Protein AF-A0A7V2JNV5-F1 (afdb_monomer_lite)

Radius of gyration: 22.28 Å; chains: 1; bounding box: 60×34×64 Å

Structure (mmCIF, N/CA/C/O bac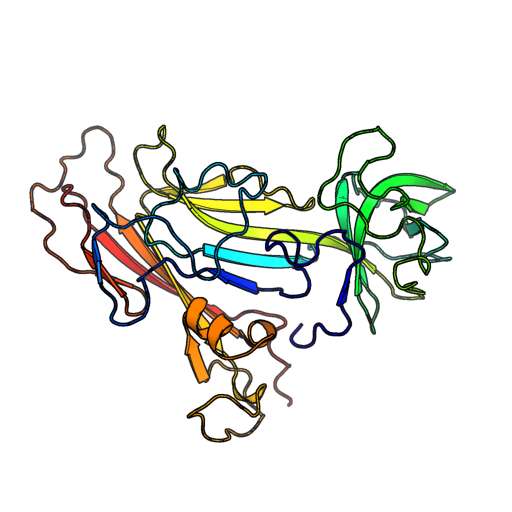kbone):
data_AF-A0A7V2JNV5-F1
#
_entry.id   AF-A0A7V2JNV5-F1
#
loop_
_atom_site.group_PDB
_atom_site.id
_atom_site.type_symbol
_atom_site.label_atom_id
_atom_site.label_alt_id
_atom_site.label_comp_id
_atom_site.label_asym_id
_atom_site.label_entity_id
_atom_site.label_seq_id
_atom_site.pdbx_PDB_ins_code
_atom_site.Cartn_x
_atom_site.Cartn_y
_atom_site.Cartn_z
_atom_site.occupancy
_atom_site.B_iso_or_equiv
_atom_site.auth_seq_id
_atom_site.auth_comp_id
_atom_site.auth_asym_id
_atom_site.auth_atom_id
_atom_site.pdbx_PDB_model_num
ATOM 1 N N . MET A 1 1 ? 13.069 -5.881 1.303 1.00 55.41 1 MET A N 1
ATOM 2 C CA . MET A 1 1 ? 14.427 -5.330 1.101 1.00 55.41 1 MET A CA 1
ATOM 3 C C . MET A 1 1 ? 14.686 -4.185 2.068 1.00 55.41 1 MET A C 1
ATOM 5 O O . MET A 1 1 ? 14.037 -3.154 1.927 1.00 55.41 1 MET A O 1
ATOM 9 N N . ARG A 1 2 ? 15.568 -4.371 3.066 1.00 62.28 2 ARG A N 1
ATOM 10 C CA . ARG A 1 2 ? 15.924 -3.330 4.059 1.00 62.28 2 ARG A CA 1
ATOM 11 C C . ARG A 1 2 ? 16.624 -2.118 3.432 1.00 62.28 2 ARG A C 1
ATOM 13 O O . ARG A 1 2 ? 16.346 -1.002 3.840 1.00 62.28 2 ARG A O 1
ATOM 20 N N . ASN A 1 3 ? 17.458 -2.324 2.411 1.00 69.25 3 ASN A N 1
ATOM 21 C CA . ASN A 1 3 ? 18.003 -1.224 1.622 1.00 69.25 3 ASN A CA 1
ATOM 22 C C . ASN A 1 3 ? 17.087 -0.931 0.425 1.00 69.25 3 ASN A C 1
ATOM 24 O O . ASN A 1 3 ? 16.833 -1.817 -0.390 1.00 69.25 3 ASN A O 1
ATOM 28 N N . THR A 1 4 ? 16.585 0.298 0.337 1.00 74.25 4 THR A N 1
ATOM 29 C CA . THR A 1 4 ? 15.725 0.772 -0.755 1.00 74.25 4 THR A CA 1
ATOM 30 C C . THR A 1 4 ? 16.373 1.893 -1.568 1.00 74.25 4 THR A C 1
ATOM 32 O O . THR A 1 4 ? 15.738 2.420 -2.475 1.00 74.25 4 THR A O 1
ATOM 35 N N . SER A 1 5 ? 17.651 2.217 -1.315 1.00 77.19 5 SER A N 1
ATOM 36 C CA . SER A 1 5 ? 18.387 3.283 -2.014 1.00 77.19 5 SER A CA 1
ATOM 37 C C . SER A 1 5 ? 18.578 3.017 -3.508 1.00 77.19 5 SER A C 1
ATOM 39 O O . SER A 1 5 ? 18.814 3.947 -4.270 1.00 77.19 5 SER A O 1
ATOM 41 N N . ALA A 1 6 ? 18.500 1.750 -3.916 1.00 84.19 6 ALA A N 1
ATOM 42 C CA . ALA A 1 6 ? 18.616 1.320 -5.304 1.00 84.19 6 ALA A CA 1
ATOM 43 C C . ALA A 1 6 ? 17.259 1.205 -6.024 1.00 84.19 6 ALA A C 1
ATOM 45 O O . ALA A 1 6 ? 17.216 0.820 -7.191 1.00 84.19 6 ALA A O 1
ATOM 46 N N . ILE A 1 7 ? 16.150 1.517 -5.338 1.00 89.12 7 ILE A N 1
ATOM 47 C CA . ILE A 1 7 ? 14.829 1.601 -5.963 1.00 89.12 7 ILE A CA 1
ATOM 48 C C . ILE A 1 7 ? 14.659 3.012 -6.514 1.00 89.12 7 ILE A C 1
ATOM 50 O O . ILE A 1 7 ? 14.538 3.985 -5.770 1.00 89.12 7 ILE A O 1
ATOM 54 N N . GLN A 1 8 ? 14.613 3.107 -7.831 1.00 91.50 8 GLN A N 1
ATOM 55 C CA . GLN A 1 8 ? 14.297 4.312 -8.572 1.00 91.50 8 GLN A CA 1
ATOM 56 C C . GLN A 1 8 ? 12.834 4.273 -9.012 1.00 91.50 8 GLN A C 1
ATOM 58 O O . GLN A 1 8 ? 12.234 3.213 -9.195 1.00 91.50 8 GLN A O 1
ATOM 63 N N . SER A 1 9 ? 12.236 5.445 -9.180 1.00 91.81 9 SER A N 1
ATOM 64 C CA . SER A 1 9 ? 10.873 5.566 -9.679 1.00 91.81 9 SER A CA 1
ATOM 65 C C . SER A 1 9 ? 10.798 6.715 -10.658 1.00 91.81 9 SER A C 1
ATOM 67 O O . SER A 1 9 ? 11.281 7.810 -10.377 1.00 91.81 9 SER A O 1
ATOM 69 N N . THR A 1 10 ? 10.173 6.456 -11.797 1.00 93.31 10 THR A N 1
ATOM 70 C CA . THR A 1 10 ? 9.883 7.461 -12.814 1.00 93.31 10 THR A CA 1
ATOM 71 C C . THR A 1 10 ? 8.437 7.910 -12.743 1.00 93.31 10 THR A C 1
ATOM 73 O O . THR A 1 10 ? 7.928 8.429 -13.723 1.00 93.31 10 THR A O 1
ATOM 76 N N . LEU A 1 11 ? 7.737 7.687 -11.627 1.00 92.88 11 LEU A N 1
ATOM 77 C CA . LEU A 1 11 ? 6.361 8.144 -11.444 1.00 92.88 11 LEU A CA 1
ATOM 78 C C . LEU A 1 11 ? 6.323 9.647 -11.103 1.00 92.88 11 LEU A C 1
ATOM 80 O O . LEU A 1 11 ? 7.151 10.110 -10.323 1.00 92.88 11 LEU A O 1
ATOM 84 N N . ASN A 1 12 ? 5.341 10.409 -11.608 1.00 89.06 12 ASN A N 1
ATOM 85 C CA . ASN A 1 12 ? 5.236 11.863 -11.336 1.00 89.06 12 ASN A CA 1
ATOM 86 C C . ASN A 1 12 ? 5.128 12.206 -9.844 1.00 89.06 12 ASN A C 1
ATOM 88 O O . ASN A 1 12 ? 5.593 13.254 -9.403 1.00 89.06 12 ASN A O 1
ATOM 92 N N . THR A 1 13 ? 4.492 11.335 -9.062 1.00 78.31 13 THR A N 1
ATOM 93 C CA . THR A 1 13 ? 4.365 11.482 -7.611 1.00 78.31 13 THR A CA 1
ATOM 94 C C . THR A 1 13 ? 4.713 10.157 -6.947 1.00 78.31 13 THR A C 1
ATOM 96 O O . THR A 1 13 ? 3.967 9.177 -7.048 1.00 78.31 13 THR A O 1
ATOM 99 N N . THR A 1 14 ? 5.854 10.133 -6.264 1.00 64.81 14 THR A N 1
ATOM 100 C CA . THR A 1 14 ? 6.424 8.933 -5.630 1.00 64.81 14 THR A CA 1
ATOM 101 C C . THR A 1 14 ? 6.145 8.854 -4.131 1.00 64.81 14 THR A C 1
ATOM 103 O O . THR A 1 14 ? 6.363 7.816 -3.519 1.00 64.81 14 THR A O 1
ATOM 106 N N . THR A 1 15 ? 5.655 9.936 -3.529 1.00 68.62 15 THR A N 1
ATOM 107 C CA . THR A 1 15 ? 5.342 10.031 -2.099 1.00 68.62 15 THR A CA 1
ATOM 108 C C . THR A 1 15 ? 3.905 9.674 -1.701 1.00 68.62 15 THR A C 1
ATOM 110 O O . THR A 1 15 ? 3.731 9.335 -0.525 1.00 68.62 15 THR A O 1
ATOM 113 N N . PRO A 1 16 ? 2.876 9.684 -2.584 1.00 77.19 16 PRO A N 1
ATOM 114 C CA . PRO A 1 16 ? 1.564 9.172 -2.217 1.00 77.19 16 PRO A CA 1
ATOM 115 C C . PRO A 1 16 ? 1.682 7.736 -1.736 1.00 77.19 16 PRO A C 1
ATOM 117 O O . PRO A 1 16 ? 2.412 6.922 -2.309 1.00 77.19 16 PRO A O 1
ATOM 120 N N . PHE A 1 17 ? 0.936 7.391 -0.693 1.00 78.62 17 PHE A N 1
ATOM 121 C CA . PHE A 1 17 ? 1.080 6.062 -0.123 1.00 78.62 17 PHE A CA 1
ATOM 122 C C . PHE A 1 17 ? 0.693 4.969 -1.130 1.00 78.62 17 PHE A C 1
ATOM 124 O O . PHE A 1 17 ? 1.203 3.866 -1.024 1.00 78.62 17 PHE A O 1
ATOM 131 N N . ALA A 1 18 ? -0.160 5.206 -2.124 1.00 82.94 18 ALA A N 1
ATOM 132 C CA . ALA A 1 18 ? -0.480 4.151 -3.086 1.00 82.94 18 ALA A CA 1
ATOM 133 C C . ALA A 1 18 ? 0.725 3.762 -3.971 1.00 82.94 18 ALA A C 1
ATOM 135 O O . ALA A 1 18 ? 0.786 2.633 -4.452 1.00 82.94 18 ALA A O 1
ATOM 136 N N . THR A 1 19 ? 1.699 4.663 -4.153 1.00 88.25 19 THR A N 1
ATOM 137 C CA . THR A 1 19 ? 2.783 4.525 -5.144 1.00 88.25 19 THR A CA 1
ATOM 138 C C . THR A 1 19 ? 4.192 4.724 -4.582 1.00 88.25 19 THR A C 1
ATOM 140 O O . THR A 1 19 ? 5.165 4.724 -5.337 1.00 88.25 19 THR A O 1
ATOM 143 N N . ASN A 1 20 ? 4.337 4.834 -3.259 1.00 88.44 20 ASN A N 1
ATOM 144 C CA . ASN A 1 20 ? 5.639 4.903 -2.594 1.00 88.44 20 ASN A CA 1
ATOM 145 C C . ASN A 1 20 ? 6.306 3.525 -2.455 1.00 88.44 20 ASN A C 1
ATOM 147 O O . ASN A 1 20 ? 6.452 2.981 -1.360 1.00 88.44 20 ASN A O 1
ATOM 151 N N . TYR A 1 21 ? 6.726 2.947 -3.580 1.00 89.81 21 TYR A N 1
ATOM 152 C CA . TYR A 1 21 ? 7.371 1.628 -3.635 1.00 89.81 21 TYR A CA 1
ATOM 153 C C . TYR A 1 21 ? 8.763 1.577 -2.979 1.00 89.81 21 TYR A C 1
ATOM 155 O O . TYR A 1 21 ? 9.276 0.488 -2.725 1.00 89.81 21 TYR A O 1
ATOM 163 N N . GLY A 1 22 ? 9.341 2.730 -2.617 1.00 87.31 22 GLY A N 1
ATOM 164 C CA . GLY A 1 22 ? 10.527 2.809 -1.758 1.00 87.31 22 GLY A CA 1
ATOM 165 C C . GLY A 1 22 ? 10.259 2.380 -0.308 1.00 87.31 22 GLY A C 1
ATOM 166 O O . GLY A 1 22 ? 11.196 2.137 0.450 1.00 87.31 22 GLY A O 1
ATOM 167 N N . VAL A 1 23 ? 8.987 2.242 0.082 1.00 88.19 23 VAL A N 1
ATOM 168 C CA . VAL A 1 23 ? 8.555 1.821 1.417 1.00 88.19 23 VAL A CA 1
ATOM 169 C C . VAL A 1 23 ? 7.643 0.598 1.295 1.00 88.19 23 VAL A C 1
ATOM 171 O O . VAL A 1 23 ? 6.448 0.704 1.043 1.00 88.19 23 VAL A O 1
ATOM 174 N N . GLY A 1 24 ? 8.197 -0.602 1.481 1.00 89.81 24 GLY A N 1
ATOM 175 C CA . GLY A 1 24 ? 7.437 -1.848 1.273 1.00 89.81 24 GLY A CA 1
ATOM 176 C C . GLY A 1 24 ? 6.336 -2.132 2.308 1.00 89.81 24 GLY A C 1
ATOM 177 O O . GLY A 1 24 ? 5.424 -2.899 2.027 1.00 89.81 24 GLY A O 1
ATOM 178 N N . ILE A 1 25 ? 6.405 -1.538 3.499 1.00 92.00 25 ILE A N 1
ATOM 179 C CA . ILE A 1 25 ? 5.318 -1.566 4.486 1.00 92.00 25 ILE A CA 1
ATOM 180 C C . ILE A 1 25 ? 5.218 -0.199 5.147 1.00 92.00 25 ILE A C 1
ATOM 182 O O . ILE A 1 25 ? 6.244 0.400 5.462 1.00 92.00 25 ILE A O 1
ATOM 186 N N . GLN A 1 26 ? 4.000 0.292 5.327 1.00 91.81 26 GLN A N 1
ATOM 187 C CA . GLN A 1 26 ? 3.725 1.561 5.983 1.00 91.81 26 GLN A CA 1
ATOM 188 C C . GLN A 1 26 ? 2.403 1.481 6.738 1.00 91.81 26 GLN A C 1
ATOM 190 O O . GLN A 1 26 ? 1.451 0.877 6.255 1.00 91.81 26 GLN A O 1
ATOM 195 N N . GLY A 1 27 ? 2.347 2.112 7.897 1.00 92.94 27 GLY A N 1
ATOM 196 C CA . GLY A 1 27 ? 1.148 2.261 8.705 1.00 92.94 27 GLY A CA 1
ATOM 197 C C . GLY A 1 27 ? 0.699 3.704 8.782 1.00 92.94 27 GLY A C 1
ATOM 198 O O . GLY A 1 27 ? 1.496 4.620 8.558 1.00 92.94 27 GLY A O 1
ATOM 199 N N . PHE A 1 28 ? -0.567 3.883 9.134 1.00 92.12 28 PHE A N 1
ATOM 200 C CA . PHE A 1 28 ? -1.126 5.172 9.497 1.00 92.12 28 PHE A CA 1
ATOM 201 C C . PHE A 1 28 ? -1.952 4.971 10.761 1.00 92.12 28 PHE A C 1
ATOM 203 O O . PHE A 1 28 ? -2.874 4.154 10.779 1.00 92.12 28 PHE A O 1
ATOM 210 N N . GLU A 1 29 ? -1.547 5.680 11.806 1.00 94.75 29 GLU A N 1
ATOM 211 C CA . GLU A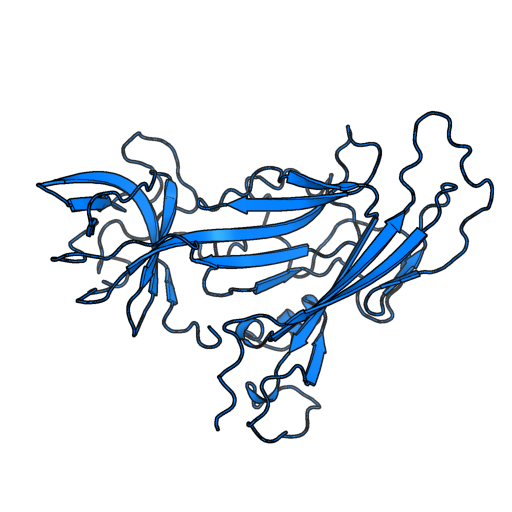 1 29 ? -2.102 5.574 13.152 1.00 94.75 29 GLU A CA 1
ATOM 212 C C . GLU A 1 29 ? -3.364 6.419 13.229 1.00 94.75 29 GLU A C 1
ATOM 214 O O . GLU A 1 29 ? -3.334 7.568 12.780 1.00 94.75 29 GLU A O 1
ATOM 219 N N . ALA A 1 30 ? -4.461 5.901 13.770 1.00 93.94 30 ALA A N 1
ATOM 220 C CA . ALA A 1 30 ? -5.628 6.733 14.005 1.00 93.94 30 ALA A CA 1
ATOM 221 C C . ALA A 1 30 ? -5.319 7.844 15.025 1.00 93.94 30 ALA A C 1
ATOM 223 O O . ALA A 1 30 ? -4.475 7.743 15.913 1.00 93.94 30 ALA A O 1
ATOM 224 N N . THR A 1 31 ? -5.963 8.997 14.870 1.00 91.19 31 THR A N 1
ATOM 225 C CA . THR A 1 31 ? -5.702 10.119 15.778 1.00 91.19 31 THR A CA 1
ATOM 226 C C . THR A 1 31 ? -6.142 9.777 17.205 1.00 91.19 31 THR A C 1
ATOM 228 O O . THR A 1 31 ? -7.316 9.496 17.438 1.00 91.19 31 THR A O 1
ATOM 231 N N . GLY A 1 32 ? -5.205 9.856 18.156 1.00 92.88 32 GLY A N 1
ATOM 232 C CA . GLY A 1 32 ? -5.465 9.611 19.578 1.00 92.88 32 GLY A CA 1
ATOM 233 C C . GLY A 1 32 ? -5.591 8.134 19.951 1.00 92.88 32 GLY A C 1
ATOM 234 O O . GLY A 1 32 ? -6.327 7.821 20.884 1.00 92.88 32 GLY A O 1
ATOM 235 N N . THR A 1 33 ? -4.940 7.231 19.209 1.00 94.81 33 THR A N 1
ATOM 236 C CA . THR A 1 33 ? -4.981 5.784 19.469 1.00 94.81 33 THR A CA 1
ATOM 237 C C . THR A 1 33 ? -3.637 5.164 19.849 1.00 94.81 33 THR A C 1
ATOM 239 O O . THR A 1 33 ? -3.458 3.959 19.724 1.00 94.81 33 THR A O 1
ATOM 242 N N . GLY A 1 34 ? -2.701 5.930 20.407 1.00 94.06 34 GLY A N 1
ATOM 243 C CA . GLY A 1 34 ? -1.441 5.392 20.909 1.00 94.06 34 GLY A CA 1
ATOM 244 C C . GLY A 1 34 ? -1.579 4.558 22.197 1.00 94.06 34 GLY A C 1
ATOM 245 O O . GLY A 1 34 ? -2.611 4.575 22.875 1.00 94.06 34 GLY A O 1
ATOM 246 N N . PRO A 1 35 ? -0.520 3.827 22.602 1.00 94.44 35 PRO A N 1
ATOM 247 C CA . PRO A 1 35 ? -0.483 3.161 23.896 1.00 94.44 35 PRO A CA 1
ATOM 248 C C . PRO A 1 35 ? -0.788 4.146 25.026 1.00 94.44 35 PRO A C 1
ATOM 250 O O . PRO A 1 35 ? -0.176 5.208 25.089 1.00 94.44 35 PRO A O 1
ATOM 253 N N . THR A 1 36 ? -1.672 3.752 25.946 1.00 94.31 36 THR A N 1
ATOM 254 C CA . THR A 1 36 ? -2.231 4.560 27.051 1.00 94.31 36 THR A CA 1
ATOM 255 C C . THR A 1 36 ? -3.312 5.573 26.673 1.00 94.31 36 THR A C 1
ATOM 257 O O . THR A 1 36 ? -3.998 6.050 27.579 1.00 94.31 36 THR A O 1
ATOM 260 N N . ASP A 1 37 ? -3.543 5.829 25.383 1.00 96.69 37 ASP A N 1
ATOM 261 C CA . ASP A 1 37 ? -4.676 6.644 24.951 1.00 96.69 37 ASP A CA 1
ATOM 262 C C . ASP A 1 37 ? -6.002 5.909 25.188 1.00 96.69 37 ASP A C 1
ATOM 264 O O . ASP A 1 37 ? -6.056 4.681 25.326 1.00 96.69 37 ASP A O 1
ATOM 268 N N . SER A 1 38 ? -7.091 6.677 25.241 1.00 96.25 38 SER A N 1
ATOM 269 C CA . SER A 1 38 ? -8.441 6.159 25.436 1.00 96.25 38 SER A CA 1
ATOM 270 C C . SER A 1 38 ? -9.410 6.800 24.452 1.00 96.25 38 SER A C 1
ATOM 272 O O . SER A 1 38 ? -9.490 8.026 24.363 1.00 96.25 38 SER A O 1
ATOM 274 N N . ILE A 1 39 ? -10.160 5.968 23.728 1.00 96.00 39 ILE A N 1
ATOM 275 C CA . ILE A 1 39 ? -11.172 6.395 22.760 1.00 96.00 39 ILE A CA 1
ATOM 276 C C . ILE A 1 39 ? -12.529 5.755 23.055 1.00 96.00 39 ILE A C 1
ATOM 278 O O . ILE A 1 39 ? -12.625 4.631 23.552 1.00 96.00 39 ILE A O 1
ATOM 282 N N . ALA A 1 40 ? -13.598 6.462 22.694 1.00 94.75 40 ALA A N 1
ATOM 283 C CA . ALA A 1 40 ? -14.956 5.931 22.673 1.00 94.75 40 ALA A CA 1
ATOM 284 C C . ALA A 1 40 ? -15.444 5.832 21.226 1.00 94.75 40 ALA A C 1
ATOM 286 O O . ALA A 1 40 ? -15.518 6.844 20.528 1.00 94.75 40 ALA A O 1
ATOM 287 N N . LEU A 1 41 ? -15.815 4.627 20.781 1.00 91.25 41 LEU A N 1
ATOM 288 C CA . LEU A 1 41 ? -16.225 4.389 19.389 1.00 91.25 41 LEU A CA 1
ATOM 289 C C . LEU A 1 41 ? -17.463 5.204 18.985 1.00 91.25 41 LEU A C 1
ATOM 291 O O . LEU A 1 41 ? -17.625 5.540 17.818 1.00 91.25 41 LEU A O 1
ATOM 295 N N . ALA A 1 42 ? -18.311 5.572 19.950 1.00 89.31 42 ALA A N 1
ATOM 296 C CA . ALA A 1 42 ? -19.506 6.379 19.712 1.00 89.31 42 ALA A CA 1
ATOM 297 C C . ALA A 1 42 ? -19.216 7.849 19.346 1.00 89.31 42 ALA A C 1
ATOM 299 O O . ALA A 1 42 ? -20.105 8.528 18.837 1.00 89.31 42 ALA A O 1
ATOM 300 N N . SER A 1 43 ? -18.015 8.363 19.636 1.00 90.62 43 SER A N 1
ATOM 301 C CA . SER A 1 43 ? -17.688 9.789 19.471 1.00 90.62 43 SER A CA 1
ATOM 302 C C . SER A 1 43 ? -16.307 10.064 18.873 1.00 90.62 43 SER A C 1
ATOM 304 O O . SER A 1 43 ? -15.935 11.227 18.724 1.00 90.62 43 SER A O 1
ATOM 306 N N . VAL A 1 44 ? -15.523 9.028 18.569 1.00 90.69 44 VAL A N 1
ATOM 307 C CA . VAL A 1 44 ? -14.193 9.183 17.971 1.00 90.69 44 VAL A CA 1
ATOM 308 C C . VAL A 1 44 ? -14.305 9.770 16.563 1.00 90.69 44 VAL A C 1
ATOM 310 O O . VAL A 1 44 ? -15.152 9.379 15.762 1.00 90.69 44 VAL A O 1
ATOM 313 N N . THR A 1 45 ? -13.442 10.734 16.254 1.00 86.12 45 THR A N 1
ATOM 314 C CA . THR A 1 45 ? -13.398 11.392 14.946 1.00 86.12 45 THR A CA 1
ATOM 315 C C . THR A 1 45 ? -12.390 10.715 14.028 1.00 86.12 45 THR A C 1
ATOM 317 O O . THR A 1 45 ? -11.329 10.282 14.473 1.00 86.12 45 THR A O 1
ATOM 320 N N . SER A 1 46 ? -12.691 10.651 12.731 1.00 82.75 46 SER A N 1
ATOM 321 C CA . SER A 1 46 ? -11.755 10.123 11.735 1.00 82.75 46 SER A CA 1
ATOM 322 C C . SER A 1 46 ? -10.513 11.008 11.626 1.00 82.75 46 SER A C 1
ATOM 324 O O . SER A 1 46 ? -10.630 12.231 11.544 1.00 82.75 46 SER A O 1
ATOM 326 N N . GLY A 1 47 ? -9.342 10.394 11.529 1.00 85.69 47 GLY A N 1
ATOM 327 C CA . GLY A 1 47 ? -8.078 11.084 11.316 1.00 85.69 47 GLY A CA 1
ATOM 328 C C . GLY A 1 47 ? -6.931 10.093 11.396 1.00 85.69 47 GLY A C 1
ATOM 329 O O . GLY A 1 47 ? -7.035 9.105 12.121 1.00 85.69 47 GLY A O 1
ATOM 330 N N . TRP A 1 48 ? -5.859 10.360 10.653 1.00 88.56 48 TRP A N 1
ATOM 331 C CA . TRP A 1 48 ? -4.648 9.549 10.695 1.00 88.56 48 TRP A CA 1
ATOM 332 C C . TRP A 1 48 ? -3.404 10.405 10.836 1.00 88.56 48 TRP A C 1
ATOM 334 O O . TRP A 1 48 ? -3.354 11.526 10.327 1.00 88.56 48 TRP A O 1
ATOM 344 N N . ASN A 1 49 ? -2.395 9.836 11.483 1.00 86.56 49 ASN A N 1
ATOM 345 C CA . ASN A 1 49 ? -1.042 10.346 11.518 1.00 86.56 49 ASN A CA 1
ATOM 346 C C . ASN A 1 49 ? -0.079 9.305 10.898 1.00 86.56 49 ASN A C 1
ATOM 348 O O . ASN A 1 49 ? 0.038 8.185 11.412 1.00 86.56 49 ASN A O 1
ATOM 352 N N . PRO A 1 50 ? 0.599 9.632 9.780 1.00 81.31 50 PRO A N 1
ATOM 353 C CA . PRO A 1 50 ? 0.532 10.892 9.037 1.00 81.31 50 PRO A CA 1
ATOM 354 C C . PRO A 1 50 ? -0.831 11.071 8.361 1.00 81.31 50 PRO A C 1
ATOM 356 O O . PRO A 1 50 ? -1.555 10.105 8.136 1.00 81.31 50 PRO A O 1
ATOM 359 N N . THR A 1 51 ? -1.193 12.305 8.011 1.00 80.56 51 THR A N 1
ATOM 360 C CA . THR A 1 51 ? -2.444 12.554 7.286 1.00 80.56 51 THR A CA 1
ATOM 361 C C . THR A 1 51 ? -2.415 11.829 5.944 1.00 80.56 51 THR A C 1
ATOM 363 O O . THR A 1 51 ? -1.467 11.978 5.169 1.00 80.56 51 THR A O 1
ATOM 366 N N . LEU A 1 52 ? -3.469 11.075 5.626 1.00 73.50 52 LEU A N 1
ATOM 367 C CA . LEU A 1 52 ? -3.661 10.571 4.268 1.00 73.50 52 LEU A CA 1
ATOM 368 C C . LEU A 1 52 ? -3.834 11.775 3.336 1.00 73.50 52 LEU A C 1
ATOM 370 O O . LEU A 1 52 ? -4.810 12.515 3.452 1.00 73.50 52 LEU A O 1
ATOM 374 N N . SER A 1 53 ? -2.886 11.999 2.424 1.00 57.31 53 SER A N 1
ATOM 375 C CA . SER A 1 53 ? -3.008 13.051 1.414 1.00 57.31 53 SER A CA 1
ATOM 376 C C . SER A 1 53 ? -4.288 12.816 0.603 1.00 57.31 53 SER A C 1
ATOM 378 O O . SER A 1 53 ? -4.395 11.787 -0.058 1.00 57.31 53 SER A O 1
ATOM 380 N N . THR A 1 54 ? -5.249 13.737 0.741 1.00 50.94 54 THR A N 1
ATOM 381 C CA . THR A 1 54 ? -6.526 13.904 0.015 1.00 50.94 54 THR A CA 1
ATOM 382 C C . THR A 1 54 ? -6.942 12.779 -0.940 1.00 50.94 54 THR A C 1
ATOM 384 O O . THR A 1 54 ? -6.293 12.581 -1.961 1.00 50.94 54 THR A O 1
ATOM 387 N N . ALA A 1 55 ? -8.085 12.144 -0.642 1.00 42.97 55 ALA A N 1
ATOM 388 C CA . ALA A 1 55 ? -8.873 11.279 -1.529 1.00 42.97 55 ALA A CA 1
ATOM 389 C C . ALA A 1 55 ? -8.024 10.409 -2.462 1.00 42.97 55 ALA A C 1
ATOM 391 O O . ALA A 1 55 ? -7.851 10.678 -3.648 1.00 42.97 55 ALA A O 1
ATOM 392 N N . VAL A 1 56 ? -7.508 9.332 -1.898 1.00 48.56 56 VAL A N 1
ATOM 393 C CA . VAL A 1 56 ? -6.931 8.235 -2.664 1.00 48.56 56 VAL A CA 1
ATOM 394 C C . VAL A 1 56 ? -7.986 7.794 -3.669 1.00 48.56 56 VAL A C 1
ATOM 396 O O . VAL A 1 56 ? -9.101 7.476 -3.236 1.00 48.56 56 VAL A O 1
ATOM 399 N N . PRO A 1 57 ? -7.684 7.766 -4.976 1.00 43.88 57 PRO A N 1
ATOM 400 C CA . PRO A 1 57 ? -8.559 7.122 -5.939 1.00 43.88 57 PRO A CA 1
ATOM 401 C C . PRO A 1 57 ? -8.869 5.715 -5.422 1.00 43.88 57 PRO A C 1
ATOM 403 O O . PRO A 1 57 ? -7.963 4.927 -5.133 1.00 43.88 57 PRO A O 1
ATOM 406 N N . GLY A 1 58 ? -10.148 5.473 -5.139 1.00 50.53 58 GLY A N 1
ATOM 407 C CA . GLY A 1 58 ? -10.611 4.193 -4.630 1.00 50.53 58 GLY A CA 1
ATOM 408 C C . GLY A 1 58 ? -10.727 4.027 -3.115 1.00 50.53 58 GLY A C 1
ATOM 409 O O . GLY A 1 58 ? -11.400 3.095 -2.707 1.00 50.53 58 GLY A O 1
ATOM 410 N N . ILE A 1 59 ? -10.233 4.932 -2.265 1.00 55.34 59 ILE A N 1
ATOM 411 C CA . ILE A 1 59 ? -10.726 5.014 -0.872 1.00 55.34 59 ILE A CA 1
ATOM 412 C C . ILE A 1 59 ? -11.720 6.180 -0.819 1.00 55.34 59 ILE A C 1
ATOM 414 O O . ILE A 1 59 ? -11.362 7.270 -0.364 1.00 55.34 59 ILE A O 1
ATOM 418 N N . PRO A 1 60 ? -12.940 6.030 -1.382 1.00 37.97 60 PRO A N 1
ATOM 419 C CA . PRO A 1 60 ? -13.927 7.094 -1.359 1.00 37.97 60 PRO A CA 1
ATOM 420 C C . PRO A 1 60 ? -14.245 7.446 0.089 1.00 37.97 60 PRO A C 1
ATOM 422 O O . PRO A 1 60 ? -14.631 6.575 0.857 1.00 37.97 60 PRO A O 1
ATOM 425 N N . GLY A 1 61 ? -14.088 8.726 0.430 1.00 49.72 61 GLY A N 1
ATOM 426 C CA . GLY A 1 61 ? -14.533 9.301 1.692 1.00 49.72 61 GLY A CA 1
ATOM 427 C C . GLY A 1 61 ? -13.941 8.627 2.931 1.00 49.72 61 GLY A C 1
ATOM 428 O O . GLY A 1 61 ? -14.421 7.599 3.400 1.00 49.72 61 GLY A O 1
ATOM 429 N N . SER A 1 62 ? -13.066 9.346 3.626 1.00 54.41 62 SER A N 1
ATOM 430 C CA . SER A 1 62 ? -12.881 9.203 5.080 1.00 54.41 62 SER A CA 1
ATOM 431 C C . SER A 1 62 ? -14.196 9.142 5.895 1.00 54.41 62 SER A C 1
ATOM 433 O O . SER A 1 62 ? -14.146 8.908 7.092 1.00 54.41 62 SER A O 1
ATOM 435 N N . ALA A 1 63 ? -15.359 9.347 5.265 1.00 56.09 63 ALA A N 1
ATOM 436 C CA . ALA A 1 63 ? -16.700 9.190 5.807 1.00 56.09 63 ALA A CA 1
ATOM 437 C C . ALA A 1 63 ? -17.143 7.735 6.075 1.00 56.09 63 ALA A C 1
ATOM 439 O O . ALA A 1 63 ? -18.016 7.550 6.915 1.00 56.09 63 ALA A O 1
ATOM 440 N N . SER A 1 64 ? -16.589 6.718 5.397 1.00 72.62 64 SER A N 1
ATOM 441 C CA . SER A 1 64 ? -16.994 5.308 5.612 1.00 72.62 64 SER A CA 1
ATOM 442 C C . SER A 1 64 ? -15.930 4.456 6.298 1.00 72.62 64 SER A C 1
ATOM 444 O O . SER A 1 64 ? -16.185 3.302 6.636 1.00 72.62 64 SER A O 1
ATOM 446 N N . VAL A 1 65 ? -14.722 4.985 6.485 1.00 83.12 65 VAL A N 1
ATOM 447 C CA . VAL A 1 65 ? -13.708 4.309 7.297 1.00 83.12 65 VAL A CA 1
ATOM 448 C C . VAL A 1 65 ? -14.096 4.475 8.761 1.00 83.12 65 VAL A C 1
ATOM 450 O O . VAL A 1 65 ? -14.491 5.561 9.182 1.00 83.12 65 VAL A O 1
ATOM 453 N N . VAL A 1 66 ? -14.000 3.401 9.537 1.00 88.88 66 VAL A N 1
ATOM 454 C CA . VAL A 1 66 ? -14.362 3.450 10.953 1.00 88.88 66 VAL A CA 1
ATOM 455 C C . VAL A 1 66 ? -13.307 4.255 11.705 1.00 88.88 66 VAL A C 1
ATOM 457 O O . VAL A 1 66 ? -12.129 3.893 11.735 1.00 88.88 66 VAL A O 1
ATOM 460 N N . ALA A 1 67 ? -13.735 5.375 12.285 1.00 90.50 67 ALA A N 1
ATOM 461 C CA . ALA A 1 67 ? -12.877 6.264 13.053 1.00 90.50 67 ALA A CA 1
ATOM 462 C C . ALA A 1 67 ? -12.234 5.541 14.250 1.00 90.50 67 ALA A C 1
ATOM 464 O O . ALA A 1 67 ? -12.795 4.596 14.803 1.00 90.50 67 ALA A O 1
ATOM 465 N N . GLY A 1 68 ? -11.032 5.975 14.638 1.00 92.50 68 GLY A N 1
ATOM 466 C CA . GLY A 1 68 ? -10.259 5.300 15.683 1.00 92.50 68 GLY A CA 1
ATOM 467 C C . GLY A 1 68 ? -9.673 3.948 15.260 1.00 92.50 68 GLY A C 1
ATOM 468 O O . GLY A 1 68 ? -9.313 3.167 16.132 1.00 92.50 68 GLY A O 1
ATOM 469 N N . SER A 1 69 ? -9.609 3.641 13.958 1.00 94.81 69 SER A N 1
ATOM 470 C CA . SER A 1 69 ? -8.927 2.450 13.432 1.00 94.81 69 SER A CA 1
ATOM 471 C C . SER A 1 69 ? -7.712 2.816 12.591 1.00 94.81 69 SER A C 1
ATOM 473 O O . SER A 1 69 ? -7.790 3.657 11.688 1.00 94.81 69 SER A O 1
ATOM 475 N N . ASP A 1 70 ? -6.617 2.114 12.842 1.00 95.44 70 ASP A N 1
ATOM 476 C CA . ASP A 1 70 ? -5.412 2.172 12.031 1.00 95.44 70 ASP A CA 1
ATOM 477 C C . ASP A 1 70 ? -5.645 1.589 10.641 1.00 95.44 70 ASP A C 1
ATOM 479 O O . ASP A 1 70 ? -6.604 0.855 10.377 1.00 95.44 70 ASP A O 1
ATOM 483 N N . LEU A 1 71 ? -4.700 1.861 9.749 1.00 91.88 71 LEU A N 1
ATOM 484 C CA . LEU A 1 71 ? -4.590 1.183 8.465 1.00 91.88 71 LEU A CA 1
ATOM 485 C C . LEU A 1 71 ? -3.139 0.807 8.173 1.00 91.88 71 LEU A C 1
ATOM 487 O O . LEU A 1 71 ? -2.186 1.452 8.622 1.00 91.88 71 LEU A O 1
ATOM 491 N N . MET A 1 72 ? -2.979 -0.241 7.373 1.00 93.31 72 MET A N 1
ATOM 492 C CA . MET A 1 72 ? -1.679 -0.749 6.952 1.00 93.31 72 MET A CA 1
ATOM 493 C C . MET A 1 72 ? -1.632 -0.889 5.439 1.00 93.31 72 MET A C 1
ATOM 495 O O . MET A 1 72 ? -2.558 -1.408 4.819 1.00 93.31 72 MET A O 1
ATOM 499 N N . VAL A 1 73 ? -0.510 -0.480 4.861 1.00 92.50 73 VAL A N 1
ATOM 500 C CA . VAL A 1 73 ? -0.200 -0.562 3.439 1.00 92.50 73 VAL A CA 1
ATOM 501 C C . VAL A 1 73 ? 1.011 -1.463 3.243 1.00 92.50 73 VAL A C 1
ATOM 503 O O . VAL A 1 73 ? 2.047 -1.285 3.884 1.00 92.50 73 VAL A O 1
ATOM 506 N N . ILE A 1 74 ? 0.896 -2.408 2.320 1.00 93.44 74 ILE A N 1
ATOM 507 C CA . ILE A 1 74 ? 1.966 -3.301 1.885 1.00 93.44 74 ILE A CA 1
ATOM 508 C C . ILE A 1 74 ? 2.202 -3.059 0.400 1.00 93.44 74 ILE A C 1
ATOM 510 O O . ILE A 1 74 ? 1.264 -3.052 -0.391 1.00 93.44 74 ILE A O 1
ATOM 514 N N . ARG A 1 75 ? 3.464 -2.886 0.017 1.00 92.56 75 ARG A N 1
ATOM 515 C CA . ARG A 1 75 ? 3.890 -2.683 -1.367 1.00 92.56 75 ARG A CA 1
ATOM 516 C C . ARG A 1 75 ? 4.912 -3.740 -1.721 1.00 92.56 75 ARG A C 1
ATOM 518 O O . ARG A 1 75 ? 5.923 -3.895 -1.031 1.00 92.56 75 ARG A O 1
ATOM 525 N N . ARG A 1 76 ? 4.627 -4.501 -2.769 1.00 92.00 76 ARG A N 1
ATOM 526 C CA . ARG A 1 76 ? 5.406 -5.677 -3.152 1.00 92.00 76 ARG A CA 1
ATOM 527 C C . ARG A 1 76 ? 5.450 -5.847 -4.660 1.00 92.00 76 ARG A C 1
ATOM 529 O O . ARG A 1 76 ? 4.649 -5.275 -5.388 1.00 92.00 76 ARG A O 1
ATOM 536 N N . VAL A 1 77 ? 6.363 -6.693 -5.105 1.00 92.94 77 VAL A N 1
ATOM 537 C CA . VAL A 1 77 ? 6.372 -7.215 -6.470 1.00 92.94 77 VAL A CA 1
ATOM 538 C C . VAL A 1 77 ? 5.332 -8.338 -6.576 1.00 92.94 77 VAL A C 1
ATOM 540 O O . VAL A 1 77 ? 5.098 -9.055 -5.594 1.00 92.94 77 VAL A O 1
ATOM 543 N N . SER A 1 78 ? 4.668 -8.469 -7.725 1.00 94.88 78 SER A N 1
ATOM 544 C CA . SER A 1 78 ? 3.764 -9.590 -7.998 1.00 94.88 78 SER A CA 1
ATOM 545 C C . SER A 1 78 ? 4.497 -10.927 -8.040 1.00 94.88 78 SER A C 1
ATOM 547 O O . SER A 1 78 ? 5.686 -10.990 -8.328 1.00 94.88 78 SER A O 1
ATOM 549 N N . ASP A 1 79 ? 3.754 -12.009 -7.810 1.00 91.62 79 ASP A N 1
ATOM 550 C CA . ASP A 1 79 ? 4.306 -13.373 -7.795 1.00 91.62 79 ASP A CA 1
ATOM 551 C C . ASP A 1 79 ? 4.608 -13.902 -9.210 1.00 91.62 79 ASP A C 1
ATOM 553 O O . ASP A 1 79 ? 5.313 -14.893 -9.379 1.00 91.62 79 ASP A O 1
ATOM 557 N N . THR A 1 80 ? 4.084 -13.228 -10.236 1.00 94.25 80 THR A N 1
ATOM 558 C CA . THR A 1 80 ? 4.396 -13.472 -11.646 1.00 94.25 80 THR A CA 1
ATOM 559 C C . THR A 1 80 ? 5.323 -12.380 -12.160 1.00 94.25 80 THR A C 1
ATOM 561 O O . THR A 1 80 ? 5.001 -11.192 -12.044 1.00 94.25 80 THR A O 1
ATOM 564 N N . GLY A 1 81 ? 6.436 -12.796 -12.756 1.00 95.31 81 GLY A N 1
ATOM 565 C CA . GLY A 1 81 ? 7.390 -11.942 -13.449 1.00 95.31 81 GLY A CA 1
ATOM 566 C C . GLY A 1 81 ? 7.843 -12.583 -14.755 1.00 95.31 81 GLY A C 1
ATOM 567 O O . GLY A 1 81 ? 7.557 -13.752 -15.014 1.00 95.31 81 GLY A O 1
ATOM 568 N N . TYR A 1 82 ? 8.522 -11.791 -15.572 1.00 97.06 82 TYR A N 1
ATOM 569 C CA . TYR A 1 82 ? 9.015 -12.173 -16.889 1.00 97.06 82 TYR A CA 1
ATOM 570 C C . TYR A 1 82 ? 10.446 -11.681 -17.065 1.00 97.06 82 TYR A C 1
ATOM 572 O O . TYR A 1 82 ? 10.835 -10.658 -16.495 1.00 97.06 82 TYR A O 1
ATOM 580 N N . ARG A 1 83 ? 11.225 -12.379 -17.885 1.00 97.06 83 ARG A N 1
ATOM 581 C CA . ARG A 1 83 ? 12.612 -11.995 -18.166 1.00 97.06 83 ARG A CA 1
ATOM 582 C C . ARG A 1 83 ? 12.685 -10.868 -19.181 1.00 97.06 83 ARG A C 1
ATOM 584 O O . ARG A 1 83 ? 11.991 -10.894 -20.202 1.00 97.06 83 ARG A O 1
ATOM 591 N N . LEU A 1 84 ? 13.577 -9.912 -18.932 1.00 97.44 84 LEU A N 1
ATOM 592 C CA . LEU A 1 84 ? 13.967 -8.960 -19.961 1.00 97.44 84 LEU A CA 1
ATOM 593 C C . LEU A 1 84 ? 14.871 -9.644 -20.988 1.00 97.44 84 LEU A C 1
ATOM 595 O O . LEU A 1 84 ? 15.692 -10.501 -20.656 1.00 97.44 84 LEU A O 1
ATOM 599 N N . VAL A 1 85 ? 14.723 -9.247 -22.246 1.00 96.25 85 VAL A N 1
ATOM 600 C CA . VAL A 1 85 ? 15.490 -9.776 -23.381 1.00 96.25 85 VAL A CA 1
ATOM 601 C C . VAL A 1 85 ? 16.190 -8.633 -24.109 1.00 96.25 85 VAL A C 1
ATOM 603 O O . VAL A 1 85 ? 15.664 -7.522 -24.088 1.00 96.25 85 VAL A O 1
ATOM 606 N N . PRO A 1 86 ? 17.345 -8.857 -24.768 1.00 95.00 86 PRO A N 1
ATOM 607 C CA . PRO A 1 86 ? 18.042 -7.806 -25.505 1.00 95.00 86 PRO A CA 1
ATOM 608 C C . PRO A 1 86 ? 17.118 -7.023 -26.462 1.00 95.00 86 PRO A C 1
ATOM 610 O O . PRO A 1 86 ? 16.308 -7.646 -27.153 1.00 95.00 86 PRO A O 1
ATOM 613 N N . PRO A 1 87 ? 17.246 -5.684 -26.539 1.00 94.81 87 PRO A N 1
ATOM 614 C CA . PRO A 1 87 ? 18.265 -4.849 -25.890 1.00 94.81 87 PRO A CA 1
ATOM 615 C C . PRO A 1 87 ? 17.950 -4.458 -24.428 1.00 94.81 87 PRO A C 1
ATOM 617 O O . PRO A 1 87 ? 18.593 -3.565 -23.895 1.00 94.81 87 PRO A O 1
ATOM 620 N N . TYR A 1 88 ? 17.011 -5.143 -23.767 1.00 96.12 88 TYR A N 1
ATOM 621 C CA . TYR A 1 88 ? 16.551 -4.966 -22.378 1.00 96.12 88 TYR A CA 1
ATOM 622 C C . TYR A 1 88 ? 15.744 -3.687 -22.160 1.00 96.12 88 TYR A C 1
ATOM 624 O O . TYR A 1 88 ? 14.558 -3.755 -21.828 1.00 96.12 88 TYR A O 1
ATOM 632 N N . ASN A 1 89 ? 16.339 -2.532 -22.438 1.00 95.44 89 ASN A N 1
ATOM 633 C CA . ASN A 1 89 ? 15.656 -1.251 -22.517 1.00 95.44 89 ASN A CA 1
ATOM 634 C C . ASN A 1 89 ? 16.273 -0.380 -23.615 1.00 95.44 89 ASN A C 1
ATOM 636 O O . ASN A 1 89 ? 17.471 -0.425 -23.862 1.00 95.44 89 ASN A O 1
ATOM 640 N N . ASP A 1 90 ? 15.436 0.412 -24.276 1.00 94.94 90 ASP A N 1
ATOM 641 C CA . ASP A 1 90 ? 15.863 1.411 -25.256 1.00 94.94 90 ASP A CA 1
ATOM 642 C C . ASP A 1 90 ? 14.823 2.526 -25.297 1.00 94.94 90 ASP A C 1
ATOM 644 O O . ASP A 1 90 ? 13.618 2.267 -25.336 1.00 94.94 90 ASP A O 1
ATOM 648 N N . SER A 1 91 ? 15.282 3.772 -25.281 1.00 95.12 91 SER A N 1
ATOM 649 C CA . SER A 1 91 ? 14.436 4.959 -25.320 1.00 95.12 91 SER A CA 1
ATOM 650 C C . SER A 1 91 ? 13.273 4.908 -24.306 1.00 95.12 91 SER A C 1
ATOM 652 O O . SER A 1 91 ? 13.489 5.036 -23.107 1.00 95.12 91 SER A O 1
ATOM 654 N N . ALA A 1 92 ? 12.026 4.763 -24.757 1.00 95.31 92 ALA A N 1
ATOM 655 C CA . ALA A 1 92 ? 10.836 4.693 -23.909 1.00 95.31 92 ALA A CA 1
ATOM 656 C C . ALA A 1 92 ? 10.336 3.258 -23.668 1.00 95.31 92 ALA A C 1
ATOM 658 O O . ALA A 1 92 ? 9.176 3.064 -23.291 1.00 95.31 92 ALA A O 1
ATOM 659 N N . GLN A 1 93 ? 11.155 2.253 -23.981 1.00 95.75 93 GLN A N 1
ATOM 660 C CA . GLN A 1 93 ? 10.744 0.858 -24.084 1.00 95.75 93 GLN A CA 1
ATOM 661 C C . GLN A 1 93 ? 11.548 -0.050 -23.155 1.00 95.75 93 GLN A C 1
ATOM 663 O O . GLN A 1 93 ? 12.726 0.181 -22.879 1.00 95.75 93 GLN A O 1
ATOM 668 N N . ILE A 1 94 ? 10.885 -1.109 -22.704 1.00 97.00 94 ILE A N 1
ATOM 669 C CA . ILE A 1 94 ? 11.474 -2.295 -22.088 1.00 97.00 94 ILE A CA 1
ATOM 670 C C . ILE A 1 94 ? 11.056 -3.510 -22.916 1.00 97.00 94 ILE A C 1
ATOM 672 O O . ILE A 1 94 ? 9.904 -3.608 -23.348 1.00 97.00 94 ILE A O 1
ATOM 676 N N . PHE A 1 95 ? 11.994 -4.426 -23.135 1.00 96.94 95 PHE A N 1
ATOM 677 C CA . PHE A 1 95 ? 11.816 -5.602 -23.982 1.00 96.94 95 PHE A CA 1
ATOM 678 C C . PHE A 1 95 ? 11.729 -6.844 -23.108 1.00 96.94 95 PHE A C 1
ATOM 680 O O . PHE A 1 95 ? 12.653 -7.152 -22.358 1.00 96.94 95 PHE A O 1
ATOM 687 N N . VAL A 1 96 ? 10.608 -7.552 -23.200 1.00 96.94 96 VAL A N 1
ATOM 688 C CA . VAL A 1 96 ? 10.310 -8.722 -22.371 1.00 96.94 96 VAL A CA 1
ATOM 689 C C . VAL A 1 96 ? 10.017 -9.930 -23.254 1.00 96.94 96 VAL A C 1
ATOM 691 O O . VAL A 1 96 ? 9.536 -9.786 -24.383 1.00 96.94 96 VAL A O 1
ATOM 694 N N . GLU A 1 97 ? 10.314 -11.122 -22.746 1.00 94.56 97 GLU A N 1
ATOM 695 C CA . GLU A 1 97 ? 9.963 -12.376 -23.413 1.00 94.56 97 GLU A CA 1
ATOM 696 C C . GLU A 1 97 ? 8.463 -12.457 -23.767 1.00 94.56 97 GLU A C 1
ATOM 698 O O . GLU A 1 97 ? 7.594 -11.855 -23.123 1.00 94.56 97 GLU A O 1
ATOM 703 N N . SER A 1 98 ? 8.136 -13.210 -24.818 1.00 87.62 98 SER A N 1
ATOM 704 C CA . SER A 1 98 ? 6.744 -13.428 -25.215 1.00 87.62 98 SER A CA 1
ATOM 705 C C . SER A 1 98 ? 5.916 -14.097 -24.130 1.00 87.62 98 SER A C 1
ATOM 707 O O . SER A 1 98 ? 6.398 -14.954 -23.397 1.00 87.62 98 SER A O 1
ATOM 709 N N . GLY A 1 99 ? 4.626 -13.766 -24.110 1.00 85.38 99 GLY A N 1
ATOM 710 C CA . GLY A 1 99 ? 3.684 -14.267 -23.112 1.00 85.38 99 GLY A CA 1
ATOM 711 C C . GLY A 1 99 ? 3.458 -13.296 -21.957 1.00 85.38 99 GLY A C 1
ATOM 712 O O . GLY A 1 99 ? 2.539 -13.514 -21.179 1.00 85.38 99 GLY A O 1
ATOM 713 N N . ALA A 1 100 ? 4.213 -12.193 -21.881 1.00 91.00 100 ALA A N 1
ATOM 714 C CA . ALA A 1 100 ? 3.955 -11.123 -20.924 1.00 91.00 100 ALA A CA 1
ATOM 715 C C . ALA A 1 100 ? 2.551 -10.512 -21.094 1.00 91.00 100 ALA A C 1
ATOM 717 O O . ALA A 1 100 ? 2.246 -9.892 -22.114 1.00 91.00 100 ALA A O 1
ATOM 718 N N . THR A 1 101 ? 1.701 -10.653 -20.073 1.00 90.69 101 THR A N 1
ATOM 719 C CA . THR A 1 101 ? 0.299 -10.191 -20.077 1.00 90.69 101 THR A CA 1
ATOM 720 C C . THR A 1 101 ? 0.081 -8.909 -19.260 1.00 90.69 101 THR A C 1
ATOM 722 O O . THR A 1 101 ? -0.769 -8.865 -18.364 1.00 90.69 101 THR A O 1
ATOM 725 N N . PHE A 1 102 ? 0.857 -7.861 -19.538 1.00 95.69 102 PHE A N 1
ATOM 726 C CA . PHE A 1 102 ? 0.687 -6.546 -18.903 1.00 95.69 102 PHE A CA 1
ATOM 727 C C . PHE A 1 102 ? -0.331 -5.673 -19.644 1.00 95.69 102 PHE A C 1
ATOM 729 O O . PHE A 1 102 ? -0.502 -5.800 -20.857 1.00 95.69 102 PHE A O 1
ATOM 736 N N . GLN A 1 103 ? -0.987 -4.767 -18.920 1.00 94.44 103 GLN A N 1
ATOM 737 C CA . GLN A 1 103 ? -1.981 -3.840 -19.463 1.00 94.44 103 GLN A CA 1
ATOM 738 C C . GLN A 1 103 ? -1.544 -2.383 -19.295 1.00 94.44 103 GLN A C 1
ATOM 740 O O . GLN A 1 103 ? -0.903 -2.010 -18.314 1.00 94.44 103 GLN A O 1
ATOM 745 N N . ALA A 1 104 ? -1.910 -1.531 -20.255 1.00 95.31 104 ALA A N 1
ATOM 746 C CA . ALA A 1 104 ? -1.670 -0.097 -20.132 1.00 95.31 104 ALA A CA 1
ATOM 747 C C . ALA A 1 104 ? -2.374 0.462 -18.878 1.00 95.31 104 ALA A C 1
ATOM 749 O O . ALA A 1 104 ? -3.512 0.103 -18.588 1.00 95.31 104 ALA A O 1
ATOM 750 N N . GLY A 1 105 ? -1.693 1.339 -18.144 1.00 94.69 105 GLY A N 1
ATOM 751 C CA . GLY A 1 105 ? -2.109 1.864 -16.843 1.00 94.69 105 GLY A CA 1
ATOM 752 C C . GLY A 1 105 ? -1.512 1.118 -15.648 1.00 94.69 105 GLY A C 1
ATOM 753 O O . GLY A 1 105 ? -1.472 1.682 -14.555 1.00 94.69 105 GLY A O 1
ATOM 754 N N . GLU A 1 106 ? -0.999 -0.101 -15.829 1.00 96.12 106 GLU A N 1
ATOM 755 C CA . GLU A 1 106 ? -0.319 -0.827 -14.754 1.00 96.12 106 GLU A CA 1
ATOM 756 C C . GLU A 1 106 ? 1.058 -0.227 -14.451 1.00 96.12 106 GLU A C 1
ATOM 758 O O . GLU A 1 106 ? 1.787 0.208 -15.338 1.00 96.12 106 GLU A O 1
ATOM 763 N N . ILE A 1 107 ? 1.423 -0.225 -13.178 1.00 96.44 107 ILE A N 1
ATOM 764 C CA . ILE A 1 107 ? 2.728 0.133 -12.650 1.00 96.44 107 ILE A CA 1
ATOM 765 C C . ILE A 1 107 ? 3.554 -1.144 -12.576 1.00 96.44 107 ILE A C 1
ATOM 767 O O . ILE A 1 107 ? 3.161 -2.144 -11.968 1.00 96.44 107 ILE A O 1
ATOM 771 N N . LEU A 1 108 ? 4.718 -1.094 -13.203 1.00 97.88 108 LEU A N 1
ATOM 772 C CA . LEU A 1 108 ? 5.656 -2.195 -13.277 1.00 97.88 108 LEU A CA 1
ATOM 773 C C . LEU A 1 108 ? 6.933 -1.833 -12.529 1.00 97.88 108 LEU A C 1
ATOM 775 O O . LEU A 1 108 ? 7.273 -0.661 -12.364 1.00 97.88 108 LEU A O 1
ATOM 779 N N . ILE A 1 109 ? 7.637 -2.865 -12.091 1.00 97.00 109 ILE A N 1
ATOM 780 C CA . ILE A 1 109 ? 8.971 -2.773 -11.520 1.00 97.00 109 ILE A CA 1
ATOM 781 C C . ILE A 1 109 ? 9.881 -3.712 -12.300 1.00 97.00 109 ILE A C 1
ATOM 783 O O . ILE A 1 109 ? 9.649 -4.921 -12.344 1.00 97.00 109 ILE A O 1
ATOM 787 N N . ALA A 1 110 ? 10.884 -3.132 -12.951 1.00 97.12 110 ALA A N 1
ATOM 788 C CA . ALA A 1 110 ? 11.968 -3.865 -13.587 1.00 97.12 110 ALA A CA 1
ATOM 789 C C . ALA A 1 110 ? 13.176 -3.870 -12.650 1.00 97.12 110 ALA A C 1
ATOM 791 O O . ALA A 1 110 ? 13.446 -2.862 -12.001 1.00 97.12 110 ALA A O 1
ATOM 792 N N . THR A 1 111 ? 13.875 -4.991 -12.536 1.00 95.31 111 THR A N 1
ATOM 793 C CA . THR A 1 111 ? 14.937 -5.192 -11.548 1.00 95.31 111 THR A CA 1
ATOM 794 C C . THR A 1 111 ? 16.078 -6.012 -12.122 1.00 95.31 111 THR A C 1
ATOM 796 O O . THR A 1 111 ? 15.875 -6.878 -12.968 1.00 95.31 111 THR A O 1
ATOM 799 N N . ASP A 1 112 ? 17.276 -5.765 -11.612 1.00 92.31 112 ASP A N 1
ATOM 800 C CA . ASP A 1 112 ? 18.432 -6.651 -11.715 1.00 92.31 112 ASP A CA 1
ATOM 801 C C . ASP A 1 112 ? 19.038 -6.863 -10.313 1.00 92.31 112 ASP A C 1
ATOM 803 O O . ASP A 1 112 ? 18.395 -6.574 -9.301 1.00 92.31 112 ASP A O 1
ATOM 807 N N . CYS A 1 113 ? 20.259 -7.398 -10.231 1.00 86.62 113 CYS A N 1
ATOM 808 C CA . CYS A 1 113 ? 20.943 -7.631 -8.956 1.00 86.62 113 CYS A CA 1
ATOM 809 C C . CYS A 1 113 ? 21.367 -6.345 -8.218 1.00 86.62 113 CYS A C 1
ATOM 811 O O . CYS A 1 113 ? 21.721 -6.418 -7.041 1.00 86.62 113 CYS A O 1
ATOM 813 N N . ALA A 1 114 ? 21.396 -5.196 -8.895 1.00 86.94 114 ALA A N 1
ATOM 814 C CA . ALA A 1 114 ? 21.932 -3.935 -8.394 1.00 86.94 114 ALA A CA 1
ATOM 815 C C . ALA A 1 114 ? 20.854 -2.869 -8.159 1.00 86.94 114 ALA A C 1
ATOM 817 O O . ALA A 1 114 ? 21.022 -2.043 -7.263 1.00 86.94 114 ALA A O 1
ATOM 818 N N . GLN A 1 115 ? 19.767 -2.871 -8.933 1.00 89.56 115 GLN A N 1
ATOM 819 C CA . GLN A 1 115 ? 18.756 -1.813 -8.908 1.00 89.56 115 GLN A CA 1
ATOM 820 C C . GLN A 1 115 ? 17.357 -2.306 -9.276 1.00 89.56 115 GLN A C 1
ATOM 822 O O . GLN A 1 115 ? 17.172 -3.369 -9.870 1.00 89.56 115 GLN A O 1
ATOM 827 N N . ALA A 1 116 ? 16.370 -1.465 -8.975 1.00 93.06 116 ALA A N 1
ATOM 828 C CA . ALA A 1 116 ? 15.018 -1.617 -9.482 1.00 93.06 116 ALA A CA 1
ATOM 829 C C . ALA A 1 116 ? 14.452 -0.272 -9.942 1.00 93.06 116 ALA A C 1
ATOM 831 O O . ALA A 1 116 ? 14.611 0.731 -9.251 1.00 93.06 116 ALA A O 1
ATOM 832 N N . THR A 1 117 ? 13.735 -0.263 -11.062 1.00 95.38 117 THR A N 1
ATOM 833 C CA . THR A 1 117 ? 13.094 0.928 -11.624 1.00 95.38 117 THR A CA 1
ATOM 834 C C . THR A 1 117 ? 11.597 0.710 -11.743 1.00 95.38 117 THR A C 1
ATOM 836 O O . THR A 1 117 ? 11.135 -0.229 -12.395 1.00 95.38 117 THR A O 1
ATOM 839 N N . VAL A 1 118 ? 10.836 1.597 -11.108 1.00 96.12 118 VAL A N 1
ATOM 840 C CA . VAL A 1 118 ? 9.373 1.619 -11.140 1.00 96.12 118 VAL A CA 1
ATOM 841 C C . VAL A 1 118 ? 8.883 2.620 -12.177 1.00 96.12 118 VAL A C 1
ATOM 843 O O . VAL A 1 118 ? 9.325 3.766 -12.177 1.00 96.12 118 VAL A O 1
ATOM 846 N N . PHE A 1 119 ? 7.930 2.217 -13.013 1.00 96.50 119 PHE A N 1
ATOM 847 C CA . PHE A 1 119 ? 7.323 3.074 -14.034 1.00 96.50 119 PHE A CA 1
ATOM 848 C C . PHE A 1 119 ? 5.883 2.649 -14.331 1.00 96.50 119 PHE A C 1
ATOM 850 O O . PHE A 1 119 ? 5.490 1.519 -14.041 1.00 96.50 119 PHE A O 1
ATOM 857 N N . GLN A 1 120 ? 5.084 3.538 -14.921 1.00 96.12 120 GLN A N 1
ATOM 858 C CA . GLN A 1 120 ? 3.716 3.230 -15.337 1.00 96.12 120 GLN A CA 1
ATOM 859 C C . GLN A 1 120 ? 3.650 2.952 -16.839 1.00 96.12 120 GLN A C 1
ATOM 861 O O . GLN A 1 120 ? 4.097 3.740 -17.675 1.00 96.12 120 GLN A O 1
ATOM 866 N N . LEU A 1 121 ? 3.074 1.811 -17.193 1.00 97.44 121 LEU A N 1
ATOM 867 C CA . LEU A 1 121 ? 2.942 1.340 -18.558 1.00 97.44 121 LEU A CA 1
ATOM 868 C C . LEU A 1 121 ? 1.918 2.190 -19.319 1.00 97.44 121 LEU A C 1
ATOM 870 O O . LEU A 1 121 ? 0.770 2.334 -18.911 1.00 97.44 121 LEU A O 1
ATOM 874 N N . THR A 1 122 ? 2.308 2.722 -20.469 1.00 97.44 122 THR A N 1
ATOM 875 C CA . THR A 1 122 ? 1.437 3.531 -21.341 1.00 97.44 122 THR A CA 1
ATOM 876 C C . THR A 1 122 ? 0.894 2.730 -22.520 1.00 97.44 122 THR A C 1
ATOM 878 O O . THR A 1 122 ? -0.194 3.028 -23.019 1.00 97.44 122 THR A O 1
ATOM 881 N N . SER A 1 123 ? 1.624 1.705 -22.973 1.00 96.06 123 SER A N 1
ATOM 882 C CA . SER A 1 123 ? 1.151 0.738 -23.966 1.00 96.06 123 SER A CA 1
ATOM 883 C C . SER A 1 123 ? 2.002 -0.524 -24.002 1.00 96.06 123 SER A C 1
ATOM 885 O O . SER A 1 123 ? 3.161 -0.517 -23.589 1.00 96.06 123 SER A O 1
ATOM 887 N N . THR A 1 124 ? 1.429 -1.584 -24.562 1.00 94.94 124 THR A N 1
ATOM 888 C CA . THR A 1 124 ? 2.145 -2.781 -24.998 1.00 94.94 124 THR A CA 1
ATOM 889 C C . THR A 1 124 ? 2.121 -2.842 -26.524 1.00 94.94 124 THR A C 1
ATOM 891 O O . THR A 1 124 ? 1.126 -2.483 -27.155 1.00 94.94 124 THR A O 1
ATOM 894 N N . ASN A 1 125 ? 3.229 -3.243 -27.144 1.00 91.44 125 ASN A N 1
ATOM 895 C CA . ASN A 1 125 ? 3.321 -3.444 -28.590 1.00 91.44 125 ASN A CA 1
ATOM 896 C C . ASN A 1 125 ? 4.020 -4.781 -28.877 1.00 91.44 125 ASN A C 1
ATOM 898 O O . ASN A 1 125 ? 4.825 -5.242 -28.071 1.00 91.44 125 ASN A O 1
ATOM 902 N N . SER A 1 126 ? 3.744 -5.398 -30.026 1.00 86.38 126 SER A N 1
ATOM 903 C CA . SER A 1 126 ? 4.553 -6.531 -30.493 1.00 86.38 126 SER A CA 1
ATOM 904 C C . SER A 1 126 ? 5.930 -6.020 -30.926 1.00 86.38 126 SER A C 1
ATOM 906 O O . SER A 1 126 ? 6.012 -5.076 -31.711 1.00 86.38 126 SER A O 1
ATOM 908 N N . GLY A 1 127 ? 6.994 -6.619 -30.389 1.00 77.25 127 GLY A N 1
ATOM 909 C CA . GLY A 1 127 ? 8.388 -6.276 -30.691 1.00 77.25 127 GLY A CA 1
ATOM 910 C C . GLY A 1 127 ? 9.020 -7.107 -31.807 1.00 77.25 127 GLY A C 1
ATOM 911 O O . GLY A 1 127 ? 10.210 -6.965 -32.066 1.00 77.25 127 GLY A O 1
ATOM 912 N N . GLY A 1 128 ? 8.249 -7.994 -32.443 1.00 80.31 128 GLY A N 1
ATOM 913 C CA . GLY A 1 128 ? 8.744 -9.025 -33.356 1.00 80.31 128 GLY A CA 1
ATOM 914 C C . GLY A 1 128 ? 8.448 -10.435 -32.840 1.00 80.31 128 GLY A C 1
ATOM 915 O O . GLY A 1 128 ? 7.620 -10.626 -31.946 1.00 80.31 128 GLY A O 1
ATOM 916 N N . ALA A 1 129 ? 9.108 -11.441 -33.421 1.00 78.88 129 ALA A N 1
ATOM 917 C CA . ALA A 1 129 ? 8.932 -12.827 -32.998 1.00 78.88 129 ALA A CA 1
ATOM 918 C C . ALA A 1 129 ? 9.416 -13.006 -31.551 1.00 78.88 129 ALA A C 1
ATOM 920 O O . ALA A 1 129 ? 10.582 -12.777 -31.245 1.00 78.88 129 ALA A O 1
ATOM 921 N N . ASN A 1 130 ? 8.510 -13.450 -30.682 1.00 83.44 130 ASN A N 1
ATOM 922 C CA . ASN A 1 130 ? 8.762 -13.790 -29.282 1.00 83.44 130 ASN A CA 1
ATOM 923 C C . ASN A 1 130 ? 9.145 -12.625 -28.339 1.00 83.44 130 ASN A C 1
ATOM 925 O O . ASN A 1 130 ? 9.694 -12.878 -27.267 1.00 83.44 130 ASN A O 1
ATOM 929 N N . ILE A 1 131 ? 8.839 -11.370 -28.696 1.00 91.44 131 ILE A N 1
ATOM 930 C CA . ILE A 1 131 ? 9.131 -10.192 -27.857 1.00 91.44 131 ILE A CA 1
ATOM 931 C C . ILE A 1 131 ? 7.888 -9.312 -27.706 1.00 91.44 131 ILE A C 1
ATOM 933 O O . ILE A 1 131 ? 7.208 -8.990 -28.687 1.00 91.44 131 ILE A O 1
ATOM 937 N N . THR A 1 132 ? 7.631 -8.871 -26.476 1.00 94.75 132 THR A N 1
ATOM 938 C CA . THR A 1 132 ? 6.665 -7.810 -26.174 1.00 94.75 132 THR A CA 1
ATOM 939 C C . THR A 1 132 ? 7.419 -6.541 -25.777 1.00 94.75 132 THR A C 1
ATOM 941 O O . THR A 1 132 ? 8.304 -6.573 -24.926 1.00 94.75 132 THR A O 1
ATOM 944 N N . ASN A 1 133 ? 7.044 -5.404 -26.363 1.00 94.94 133 ASN A N 1
ATOM 945 C CA . ASN A 1 133 ? 7.601 -4.096 -26.028 1.00 94.94 133 ASN A CA 1
ATOM 946 C C . ASN A 1 133 ? 6.662 -3.380 -25.059 1.00 94.94 133 ASN A C 1
ATOM 948 O O . ASN A 1 133 ? 5.505 -3.099 -25.388 1.00 94.94 133 ASN A O 1
ATOM 952 N N . LEU A 1 134 ? 7.174 -3.048 -23.882 1.00 97.12 134 LEU A N 1
ATOM 953 C CA . LEU A 1 134 ? 6.475 -2.317 -22.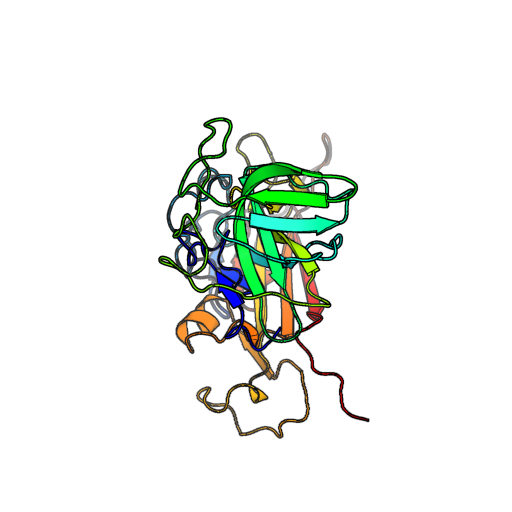833 1.00 97.12 134 LEU A CA 1
ATOM 954 C C . LEU A 1 134 ? 6.905 -0.856 -22.888 1.00 97.12 134 LEU A C 1
ATOM 956 O O . LEU A 1 134 ? 8.093 -0.569 -22.807 1.00 97.12 134 LEU A O 1
ATOM 960 N N . VAL A 1 135 ? 5.961 0.065 -23.066 1.00 96.62 135 VAL A N 1
ATOM 961 C CA . VAL A 1 135 ? 6.266 1.468 -23.381 1.00 96.62 135 VAL A CA 1
ATOM 962 C C . VAL A 1 135 ? 5.780 2.400 -22.281 1.00 96.62 135 VAL A C 1
ATOM 964 O O . VAL A 1 135 ? 4.634 2.286 -21.852 1.00 96.62 135 VAL A O 1
ATOM 967 N N . HIS A 1 136 ? 6.588 3.382 -21.881 1.00 95.81 136 HIS A N 1
ATOM 968 C CA . HIS A 1 136 ? 6.238 4.402 -20.871 1.00 95.81 136 HIS A CA 1
ATOM 969 C C . HIS A 1 136 ? 6.203 5.844 -21.424 1.00 95.81 136 HIS A C 1
ATOM 971 O O . HIS A 1 136 ? 6.162 6.809 -20.672 1.00 95.81 136 HIS A O 1
ATOM 977 N N . SER A 1 137 ? 6.134 5.993 -22.750 1.00 92.25 137 SER A N 1
ATOM 978 C CA . SER A 1 137 ? 6.407 7.217 -23.524 1.00 92.25 137 SER A CA 1
ATOM 979 C C . SER A 1 137 ? 5.473 8.424 -23.344 1.00 92.25 137 SER A C 1
ATOM 981 O O . SER A 1 137 ? 5.480 9.336 -24.171 1.00 92.25 137 SER A O 1
ATOM 983 N N . ALA A 1 138 ? 4.617 8.437 -22.331 1.00 87.75 138 ALA A N 1
ATOM 984 C CA . ALA A 1 138 ? 3.674 9.513 -22.069 1.00 87.75 138 ALA A CA 1
ATOM 985 C C . ALA A 1 138 ? 3.560 9.770 -20.567 1.00 87.75 138 ALA A C 1
ATOM 987 O O . ALA A 1 138 ? 3.452 8.845 -19.761 1.00 87.75 138 ALA A O 1
ATOM 988 N N . ALA A 1 139 ? 3.539 11.053 -20.206 1.00 87.25 139 ALA A N 1
ATOM 989 C CA . ALA A 1 139 ? 3.581 11.460 -18.810 1.00 87.25 139 ALA A CA 1
ATOM 990 C C . ALA A 1 139 ? 2.281 11.158 -18.053 1.00 87.25 139 ALA A C 1
ATOM 992 O O . ALA A 1 139 ? 2.336 10.841 -16.877 1.00 87.25 139 ALA A O 1
ATOM 993 N N . THR A 1 140 ? 1.108 11.255 -18.687 1.00 91.12 140 THR A N 1
ATOM 994 C CA . THR A 1 140 ? -0.190 11.181 -17.976 1.00 91.12 140 THR A CA 1
ATOM 995 C C . THR A 1 140 ? -1.289 10.447 -18.742 1.00 91.12 140 THR A C 1
ATOM 997 O O . THR A 1 140 ? -2.448 10.454 -18.323 1.00 91.12 140 THR A O 1
ATOM 1000 N N . LYS A 1 141 ? -0.966 9.798 -19.870 1.00 93.25 141 LYS A N 1
ATOM 1001 C CA . LYS A 1 141 ? -1.950 9.067 -20.684 1.00 93.25 141 LYS A CA 1
ATOM 1002 C C . LYS A 1 141 ? -1.409 7.740 -21.202 1.00 93.25 141 LYS A C 1
ATOM 1004 O O . LYS A 1 141 ? -0.225 7.607 -21.482 1.00 93.25 141 LYS A O 1
ATOM 1009 N N . THR A 1 142 ? -2.303 6.780 -21.396 1.00 94.56 142 THR A N 1
ATOM 1010 C CA . THR A 1 142 ? -2.044 5.597 -22.226 1.00 94.56 142 THR A CA 1
ATOM 1011 C C . THR A 1 142 ? -2.067 5.960 -23.715 1.00 94.56 142 THR A C 1
ATOM 1013 O O . THR A 1 142 ? -2.632 6.984 -24.109 1.00 94.56 142 THR A O 1
ATOM 1016 N N . LYS A 1 143 ? -1.535 5.083 -24.578 1.00 91.31 143 LYS A N 1
ATOM 1017 C CA . LYS A 1 143 ? -1.635 5.219 -26.048 1.00 91.31 143 LYS A CA 1
ATOM 1018 C C . LYS A 1 143 ? -3.087 5.282 -26.543 1.00 91.31 143 LYS A C 1
ATOM 1020 O O . LYS A 1 143 ? -3.356 5.938 -27.542 1.00 91.31 143 LYS A O 1
ATOM 1025 N N . GLY A 1 144 ? -4.019 4.641 -25.832 1.00 89.12 144 GLY A N 1
ATOM 1026 C CA . GLY A 1 144 ? -5.459 4.699 -26.112 1.00 89.12 144 GLY A CA 1
ATOM 1027 C C . GLY A 1 144 ? -6.145 5.995 -25.657 1.00 89.12 144 GLY A C 1
ATOM 1028 O O . GLY A 1 144 ? -7.354 6.122 -25.812 1.00 89.12 144 GLY A O 1
ATOM 1029 N N . GLY A 1 145 ? -5.408 6.946 -25.073 1.00 90.75 145 GLY A N 1
ATOM 1030 C CA . GLY A 1 145 ? -5.926 8.244 -24.630 1.00 90.75 145 GLY A CA 1
ATOM 1031 C C . GLY A 1 145 ? -6.496 8.270 -23.208 1.00 90.75 145 GLY A C 1
ATOM 1032 O O . GLY A 1 145 ? -6.781 9.356 -22.703 1.00 90.75 145 GLY A O 1
ATOM 1033 N N . GLY A 1 146 ? -6.618 7.116 -22.542 1.00 90.94 146 GLY A N 1
ATOM 1034 C CA . GLY A 1 146 ? -7.050 7.034 -21.145 1.00 90.94 146 GLY A CA 1
ATOM 1035 C C . GLY A 1 146 ? -6.040 7.694 -20.207 1.00 90.94 146 GLY A C 1
ATOM 1036 O O . GLY A 1 146 ? -4.836 7.485 -20.365 1.00 90.94 146 GLY A O 1
ATOM 1037 N N . ALA A 1 147 ? -6.523 8.491 -19.253 1.00 89.94 147 ALA A N 1
ATOM 1038 C CA . ALA A 1 147 ? -5.677 9.114 -18.241 1.00 89.94 147 ALA A CA 1
ATOM 1039 C C . ALA A 1 147 ? -5.035 8.050 -17.340 1.00 89.94 147 ALA A C 1
ATOM 1041 O O . ALA A 1 147 ? -5.669 7.050 -17.005 1.00 89.94 147 ALA A O 1
ATOM 1042 N N . ILE A 1 148 ? -3.788 8.282 -16.941 1.00 89.19 148 ILE A N 1
ATOM 1043 C CA . ILE A 1 148 ? -3.095 7.487 -15.927 1.00 89.19 148 ILE A CA 1
ATOM 1044 C C . ILE A 1 148 ? -2.651 8.407 -14.801 1.00 89.19 148 ILE A C 1
ATOM 1046 O O . ILE A 1 148 ? -2.233 9.543 -15.021 1.00 89.19 148 ILE A O 1
ATOM 1050 N N . THR A 1 149 ? -2.781 7.921 -13.577 1.00 86.62 149 THR A N 1
ATOM 1051 C CA . THR A 1 149 ? -2.310 8.588 -12.366 1.00 86.62 149 THR A CA 1
ATOM 1052 C C . THR A 1 149 ? -1.548 7.534 -11.566 1.00 86.62 149 THR A C 1
ATOM 1054 O O . THR A 1 149 ? -2.070 6.432 -11.413 1.00 86.62 149 THR A O 1
ATOM 1057 N N . PRO A 1 150 ? -0.317 7.814 -11.108 1.00 89.00 150 PRO A N 1
ATOM 1058 C CA . PRO A 1 150 ? 0.360 9.116 -11.138 1.00 89.00 150 PRO A CA 1
ATOM 1059 C C . PRO A 1 150 ? 0.964 9.497 -12.502 1.00 89.00 150 PRO A C 1
ATOM 1061 O O . PRO A 1 150 ? 1.263 10.666 -12.731 1.00 89.00 150 PRO A O 1
ATOM 1064 N N . GLY A 1 151 ? 1.123 8.550 -13.423 1.00 91.94 151 GLY A N 1
ATOM 1065 C CA . GLY A 1 151 ? 1.833 8.748 -14.683 1.00 91.94 151 GLY A CA 1
ATOM 1066 C C . GLY A 1 151 ? 3.354 8.796 -14.507 1.00 91.94 151 GLY A C 1
ATOM 1067 O O . GLY A 1 151 ? 3.854 8.584 -13.402 1.00 91.94 151 GLY A O 1
ATOM 1068 N N . ASN A 1 152 ? 4.089 9.081 -15.584 1.00 94.19 152 ASN A N 1
ATOM 1069 C CA . ASN A 1 152 ? 5.553 9.116 -15.599 1.00 94.19 152 ASN A CA 1
ATOM 1070 C C . ASN A 1 152 ? 6.118 10.547 -15.621 1.00 94.19 152 ASN A C 1
ATOM 1072 O O . ASN A 1 152 ? 5.583 11.412 -16.311 1.00 94.19 152 ASN A O 1
ATOM 1076 N N . SER A 1 153 ? 7.230 10.769 -14.920 1.00 92.50 153 SER A N 1
ATOM 1077 C CA . SER A 1 153 ? 8.001 12.017 -14.879 1.00 92.50 153 SER A CA 1
ATOM 1078 C C . SER A 1 153 ? 8.914 12.210 -16.090 1.00 92.50 153 SER A C 1
ATOM 1080 O O . SER A 1 153 ? 9.323 13.332 -16.381 1.00 92.50 153 SER A O 1
ATOM 1082 N N . CYS A 1 154 ? 9.225 11.132 -16.809 1.00 93.19 154 CYS A N 1
ATOM 1083 C CA . CYS A 1 154 ? 9.982 11.152 -18.051 1.00 93.19 154 CYS A CA 1
ATOM 1084 C C . CYS A 1 154 ? 9.248 10.368 -19.138 1.00 93.19 154 CYS A C 1
ATOM 1086 O O . CYS A 1 154 ? 8.503 9.435 -18.855 1.00 93.19 154 CYS A O 1
ATOM 1088 N N . VAL A 1 155 ? 9.461 10.766 -20.391 1.00 93.50 155 VAL A N 1
ATOM 1089 C CA . VAL A 1 155 ? 8.896 10.094 -21.575 1.00 93.50 155 VAL A CA 1
ATOM 1090 C C . VAL A 1 155 ? 9.893 9.146 -22.242 1.00 93.50 155 VAL A C 1
ATOM 1092 O O . VAL A 1 155 ? 9.515 8.350 -23.089 1.00 93.50 155 VAL A O 1
ATOM 1095 N N . VAL A 1 156 ? 11.173 9.257 -21.896 1.00 95.12 156 VAL A N 1
ATOM 1096 C CA . VAL A 1 156 ? 12.288 8.471 -22.427 1.00 95.12 156 VAL A CA 1
ATOM 1097 C C . VAL A 1 156 ? 13.291 8.308 -21.287 1.00 95.12 156 VAL A C 1
ATOM 1099 O O . VAL A 1 156 ? 13.494 9.244 -20.509 1.00 95.12 156 VAL A O 1
ATOM 1102 N N . TRP A 1 157 ? 13.908 7.134 -21.179 1.00 94.44 157 TRP A N 1
ATOM 1103 C CA . TRP A 1 157 ? 14.977 6.876 -20.218 1.00 94.44 157 TRP A CA 1
ATOM 1104 C C . TRP A 1 157 ? 16.146 7.859 -20.391 1.00 94.44 157 TRP A C 1
ATOM 1106 O O . TRP A 1 157 ? 16.410 8.359 -21.484 1.00 94.44 157 TRP A O 1
ATOM 1116 N N . GLY A 1 158 ? 16.821 8.205 -19.294 1.00 91.81 158 GLY A N 1
ATOM 1117 C CA . GLY A 1 158 ? 17.961 9.131 -19.311 1.00 91.81 158 GLY A CA 1
ATOM 1118 C C . GLY A 1 158 ? 17.611 10.615 -19.508 1.00 91.81 158 GLY A C 1
ATOM 1119 O O . GLY A 1 158 ? 18.483 11.466 -19.347 1.00 91.81 158 GLY A O 1
ATOM 1120 N N . THR A 1 159 ? 16.354 10.962 -19.821 1.00 91.88 159 THR A N 1
ATOM 1121 C CA . THR A 1 159 ? 15.903 12.356 -20.001 1.00 91.88 159 THR A CA 1
ATOM 1122 C C . THR A 1 159 ? 14.828 12.715 -18.980 1.00 91.88 159 THR A C 1
ATOM 1124 O O . THR A 1 159 ? 13.658 12.386 -19.148 1.00 91.88 159 THR A O 1
ATOM 1127 N N . GLY A 1 160 ? 15.211 13.407 -17.904 1.00 86.62 160 GLY A N 1
ATOM 1128 C CA . GLY A 1 160 ? 14.301 13.723 -16.788 1.00 86.62 160 GLY A CA 1
ATOM 1129 C C . GLY A 1 160 ? 14.076 12.557 -15.813 1.00 86.62 160 GLY A C 1
ATOM 1130 O O . GLY A 1 160 ? 13.393 12.712 -14.804 1.00 86.62 160 GLY A O 1
ATOM 1131 N N . CYS A 1 161 ? 14.683 11.406 -16.091 1.00 90.12 161 CYS A N 1
ATOM 1132 C CA . CYS A 1 161 ? 14.837 10.268 -15.196 1.00 90.12 161 CYS A CA 1
ATOM 1133 C C . CYS A 1 161 ? 16.149 9.548 -15.525 1.00 90.12 161 CYS A C 1
ATOM 1135 O O . CYS A 1 161 ? 16.741 9.776 -16.580 1.00 90.12 161 CYS A O 1
ATOM 1137 N N . THR A 1 162 ? 16.601 8.679 -14.629 1.00 91.56 162 THR A N 1
ATOM 1138 C CA . THR A 1 162 ? 17.776 7.833 -14.855 1.00 91.56 162 THR A CA 1
ATOM 1139 C C . THR A 1 162 ? 17.488 6.791 -15.934 1.00 91.56 162 THR A C 1
ATOM 1141 O O . THR A 1 162 ? 16.379 6.260 -16.009 1.00 91.56 162 THR A O 1
ATOM 1144 N N . ASP A 1 163 ? 18.477 6.498 -16.776 1.00 94.12 163 ASP A N 1
ATOM 1145 C CA . ASP A 1 163 ? 18.429 5.308 -17.624 1.00 94.12 163 ASP A CA 1
ATOM 1146 C C . ASP A 1 163 ? 18.800 4.084 -16.782 1.00 94.12 163 ASP A C 1
ATOM 1148 O O . ASP A 1 163 ? 19.884 4.088 -16.191 1.00 94.12 163 ASP A O 1
ATOM 1152 N N . PRO A 1 164 ? 17.931 3.061 -16.685 1.00 92.44 164 PRO A N 1
ATOM 1153 C CA . PRO A 1 164 ? 18.260 1.883 -15.905 1.00 92.44 164 PRO A CA 1
ATOM 1154 C C . PRO A 1 164 ? 19.428 1.085 -16.501 1.00 92.44 164 PRO A C 1
ATOM 1156 O O . PRO A 1 164 ? 20.170 0.480 -15.745 1.00 92.44 164 PRO A O 1
ATOM 1159 N N . GLY A 1 165 ? 19.641 1.067 -17.820 1.00 94.31 165 GLY A N 1
ATOM 1160 C CA . GLY A 1 165 ? 20.721 0.276 -18.428 1.00 94.31 165 GLY A CA 1
ATOM 1161 C C . GLY A 1 165 ? 20.693 -1.208 -18.031 1.00 94.31 165 GLY A C 1
ATOM 1162 O O . GLY A 1 165 ? 21.710 -1.760 -17.607 1.00 94.31 165 GLY A O 1
ATOM 1163 N N . PHE A 1 166 ? 19.520 -1.840 -18.125 1.00 96.25 166 PHE A N 1
ATOM 1164 C CA . PHE A 1 166 ? 19.319 -3.243 -17.767 1.00 96.25 166 PHE A CA 1
ATOM 1165 C C . PHE A 1 166 ? 20.141 -4.193 -18.647 1.00 96.25 166 PHE A C 1
ATOM 1167 O O . PHE A 1 166 ? 20.534 -3.875 -19.771 1.00 96.25 166 PHE A O 1
ATOM 1174 N N . GLY A 1 167 ? 20.383 -5.397 -18.129 1.00 95.50 167 GLY A N 1
ATOM 1175 C CA . GLY A 1 167 ? 21.262 -6.377 -18.753 1.00 95.50 167 GLY A CA 1
ATOM 1176 C C . GLY A 1 167 ? 20.796 -7.824 -18.572 1.00 95.50 167 GLY A C 1
ATOM 1177 O O . GLY A 1 167 ? 19.653 -8.089 -18.194 1.00 95.50 167 GLY A O 1
ATOM 1178 N N . PRO A 1 168 ? 21.682 -8.798 -18.847 1.00 95.56 168 PRO A N 1
ATOM 1179 C CA . PRO A 1 168 ? 21.376 -10.208 -18.643 1.00 95.56 168 PRO A CA 1
ATOM 1180 C C . PRO A 1 168 ? 20.933 -10.493 -17.202 1.00 95.56 168 PRO A C 1
ATOM 1182 O O . PRO A 1 168 ? 21.599 -10.092 -16.251 1.00 95.56 168 PRO A O 1
ATOM 1185 N N . GLY A 1 169 ? 19.835 -11.234 -17.049 1.00 94.00 169 GLY A N 1
ATOM 1186 C CA . GLY A 1 169 ? 19.280 -11.588 -15.738 1.00 94.00 169 GLY A CA 1
ATOM 1187 C C . GLY A 1 169 ? 18.314 -10.556 -15.154 1.00 94.00 169 GLY A C 1
ATOM 1188 O O . GLY A 1 169 ? 17.806 -10.783 -14.061 1.00 94.00 169 GLY A O 1
ATOM 1189 N N . SER A 1 170 ? 18.031 -9.458 -15.864 1.00 97.38 170 SER A N 1
ATOM 1190 C CA . SER A 1 170 ? 16.975 -8.530 -15.466 1.00 97.38 170 SER A CA 1
ATOM 1191 C C . SER A 1 170 ? 15.581 -9.144 -15.634 1.00 97.38 170 SER A C 1
ATOM 1193 O O . SER A 1 170 ? 15.297 -9.856 -16.601 1.00 97.38 170 SER A O 1
ATOM 1195 N N . GLU A 1 171 ? 14.686 -8.817 -14.710 1.00 97.38 171 GLU A N 1
ATOM 1196 C CA . GLU A 1 171 ? 13.303 -9.291 -14.674 1.00 97.38 171 GLU A CA 1
ATOM 1197 C C . GLU A 1 171 ? 12.334 -8.121 -14.514 1.00 97.38 171 GLU A C 1
ATOM 1199 O O . GLU A 1 171 ? 12.700 -7.039 -14.056 1.00 97.38 171 GLU A O 1
ATOM 1204 N N . ILE A 1 172 ? 11.075 -8.336 -14.885 1.00 98.00 172 ILE A N 1
ATOM 1205 C CA . ILE A 1 172 ? 10.001 -7.363 -14.713 1.00 98.00 172 ILE A CA 1
ATOM 1206 C C . ILE A 1 172 ? 8.726 -8.019 -14.202 1.00 98.00 172 ILE A C 1
ATOM 1208 O O . ILE A 1 172 ? 8.338 -9.107 -14.624 1.00 98.00 172 ILE A O 1
ATOM 1212 N N . ALA A 1 173 ? 8.039 -7.320 -13.309 1.00 97.69 173 ALA A N 1
ATOM 1213 C CA . ALA A 1 173 ? 6.788 -7.757 -12.712 1.00 97.69 173 ALA A CA 1
ATOM 1214 C C . ALA A 1 173 ? 5.902 -6.550 -12.372 1.00 97.69 173 ALA A C 1
ATOM 1216 O O . ALA A 1 173 ? 6.316 -5.395 -12.500 1.00 97.69 173 ALA A O 1
ATOM 1217 N N . LYS A 1 174 ? 4.662 -6.801 -11.939 1.00 97.56 174 LYS A N 1
ATOM 1218 C CA . LYS A 1 174 ? 3.773 -5.726 -11.480 1.00 97.56 174 LYS A CA 1
ATOM 1219 C C . LYS A 1 174 ? 4.230 -5.238 -10.112 1.00 97.56 174 LYS A C 1
ATOM 1221 O O . LYS A 1 174 ? 4.559 -6.040 -9.236 1.00 97.56 174 LYS A O 1
ATOM 1226 N N . ALA A 1 175 ? 4.189 -3.930 -9.915 1.00 95.69 175 ALA A N 1
ATOM 1227 C CA . ALA A 1 175 ? 4.268 -3.346 -8.590 1.00 95.69 175 ALA A CA 1
ATOM 1228 C C . ALA A 1 175 ? 2.847 -3.332 -8.004 1.00 95.69 175 ALA A C 1
ATOM 1230 O O . ALA A 1 175 ? 1.926 -2.780 -8.602 1.00 95.69 175 ALA A O 1
ATOM 1231 N N . LEU A 1 176 ? 2.655 -4.005 -6.872 1.00 94.56 176 LEU A N 1
ATOM 1232 C CA . LEU A 1 176 ? 1.363 -4.159 -6.215 1.00 94.56 176 LEU A CA 1
ATOM 1233 C C . LEU A 1 176 ? 1.343 -3.389 -4.903 1.00 94.56 176 LEU A C 1
ATOM 1235 O O . LEU A 1 176 ? 2.259 -3.522 -4.089 1.00 94.56 176 LEU A O 1
ATOM 1239 N N . THR A 1 177 ? 0.253 -2.674 -4.667 1.00 93.06 177 THR A N 1
ATOM 1240 C CA . THR A 1 177 ? -0.061 -2.066 -3.375 1.00 93.06 177 THR A CA 1
ATOM 1241 C C . THR A 1 177 ? -1.316 -2.710 -2.816 1.00 93.06 177 THR A C 1
ATOM 1243 O O . THR A 1 177 ? -2.338 -2.738 -3.491 1.00 93.06 177 THR A O 1
ATOM 1246 N N . THR A 1 178 ? -1.254 -3.189 -1.579 1.00 93.00 178 THR A N 1
ATOM 1247 C CA . THR A 1 178 ? -2.389 -3.711 -0.815 1.00 93.00 178 THR A CA 1
ATOM 1248 C C . THR A 1 178 ? -2.587 -2.860 0.430 1.00 93.00 178 THR A C 1
ATOM 1250 O O . THR A 1 178 ? -1.623 -2.565 1.132 1.00 93.00 178 THR A O 1
ATOM 1253 N N . ILE A 1 179 ? -3.826 -2.487 0.732 1.00 91.56 179 ILE A N 1
ATOM 1254 C CA . ILE A 1 179 ? -4.198 -1.784 1.964 1.00 91.56 179 ILE A CA 1
ATOM 1255 C C . ILE A 1 179 ? -5.222 -2.605 2.744 1.00 91.56 179 ILE A C 1
ATOM 1257 O O . ILE A 1 179 ? -6.152 -3.154 2.153 1.00 91.56 179 ILE A O 1
ATOM 1261 N N . PHE A 1 180 ? -5.053 -2.646 4.063 1.00 93.88 180 PHE A N 1
ATOM 1262 C CA . PHE A 1 180 ? -6.013 -3.179 5.026 1.00 93.88 180 PHE A CA 1
ATOM 1263 C C . PHE A 1 180 ? -6.559 -2.042 5.885 1.00 93.88 180 PHE A C 1
ATOM 1265 O O . PHE A 1 180 ? -5.780 -1.243 6.410 1.00 93.88 180 PHE A O 1
ATOM 1272 N N . TYR A 1 181 ? -7.881 -1.967 6.013 1.00 93.00 181 TYR A N 1
ATOM 1273 C CA . TYR A 1 181 ? -8.574 -0.899 6.734 1.00 93.00 181 TYR A CA 1
ATOM 1274 C C . TYR A 1 181 ? -9.958 -1.364 7.197 1.00 93.00 181 TYR A C 1
ATOM 1276 O O . TYR A 1 181 ? -10.516 -2.314 6.642 1.00 93.00 181 TYR A O 1
ATOM 1284 N N . ILE A 1 182 ? -10.510 -0.700 8.214 1.00 92.75 182 ILE A N 1
ATOM 1285 C CA . ILE A 1 182 ? -11.857 -0.989 8.717 1.00 92.75 182 ILE A CA 1
ATOM 1286 C C . ILE A 1 182 ? -12.849 -0.028 8.082 1.00 92.75 182 ILE A C 1
ATOM 1288 O O . ILE A 1 182 ? -12.677 1.186 8.154 1.00 92.75 182 ILE A O 1
ATOM 1292 N N . ARG A 1 183 ? -13.901 -0.558 7.467 1.00 88.38 183 ARG A N 1
ATOM 1293 C CA . ARG A 1 183 ? -14.927 0.237 6.792 1.00 88.38 183 ARG A CA 1
ATOM 1294 C C . ARG A 1 183 ? -16.310 -0.213 7.230 1.00 88.38 183 ARG A C 1
ATOM 1296 O O . ARG A 1 183 ? -16.551 -1.400 7.431 1.00 88.38 183 ARG A O 1
ATOM 1303 N N . GLN A 1 184 ? -17.212 0.751 7.323 1.00 86.19 184 GLN A N 1
ATOM 1304 C CA . GLN A 1 184 ? -18.645 0.546 7.415 1.00 86.19 184 GLN A CA 1
ATOM 1305 C C . GLN A 1 184 ? -19.294 1.405 6.329 1.00 86.19 184 GLN A C 1
ATOM 1307 O O . GLN A 1 184 ? -19.337 2.631 6.432 1.00 86.19 184 GLN A O 1
ATOM 1312 N N . ASP A 1 185 ? -19.718 0.776 5.233 1.00 72.31 185 ASP A N 1
ATOM 1313 C CA . ASP A 1 185 ? -20.511 1.479 4.224 1.00 72.31 185 ASP A CA 1
ATOM 1314 C C . ASP A 1 185 ? -21.910 1.769 4.788 1.00 72.31 185 ASP A C 1
ATOM 1316 O O . ASP A 1 185 ? -22.416 1.002 5.601 1.00 72.31 185 ASP A O 1
ATOM 1320 N N . GLY A 1 186 ? -22.570 2.840 4.349 1.00 64.81 186 GLY A N 1
ATOM 1321 C CA . GLY A 1 186 ? -23.926 3.178 4.802 1.00 64.81 186 GLY A CA 1
ATOM 1322 C C . GLY A 1 186 ? -24.974 2.107 4.464 1.00 64.81 186 GLY A C 1
ATOM 1323 O O . GLY A 1 186 ? -26.061 2.106 5.035 1.00 64.81 186 GLY A O 1
ATOM 1324 N N . THR A 1 187 ? -24.650 1.189 3.548 1.00 68.06 187 THR A N 1
ATOM 1325 C CA . THR A 1 187 ? -25.452 0.002 3.221 1.00 68.06 187 THR A CA 1
ATOM 1326 C C . THR A 1 187 ? -25.100 -1.229 4.060 1.00 68.06 187 THR A C 1
ATOM 1328 O O . THR A 1 187 ? -25.907 -2.153 4.129 1.00 68.06 187 THR A O 1
ATOM 1331 N N . ASP A 1 188 ? -23.915 -1.269 4.679 1.00 67.38 188 ASP A N 1
ATOM 1332 C CA . ASP A 1 188 ? -23.482 -2.354 5.560 1.00 67.38 188 ASP A CA 1
ATOM 1333 C C . ASP A 1 188 ? -23.918 -2.055 7.003 1.00 67.38 188 ASP A C 1
ATOM 1335 O O . ASP A 1 188 ? -23.509 -1.074 7.627 1.00 67.38 188 ASP A O 1
ATOM 1339 N N . ALA A 1 189 ? -24.715 -2.949 7.588 1.00 76.25 189 ALA A N 1
ATOM 1340 C CA . ALA A 1 189 ? -25.140 -2.809 8.982 1.00 76.25 189 ALA A CA 1
ATOM 1341 C C . ALA A 1 189 ? -23.977 -2.963 9.984 1.00 76.25 189 ALA A C 1
ATOM 1343 O O . ALA A 1 189 ? -24.080 -2.522 11.133 1.00 76.25 189 ALA A O 1
ATOM 1344 N N . LEU A 1 190 ? -22.875 -3.603 9.573 1.00 87.94 190 LEU A N 1
ATOM 1345 C CA . LEU A 1 190 ? -21.748 -3.944 10.436 1.00 87.94 190 LEU A CA 1
ATOM 1346 C C . LEU A 1 190 ? -20.438 -3.356 9.890 1.00 87.94 190 LEU A C 1
ATOM 1348 O O . LEU A 1 190 ? -20.210 -3.405 8.682 1.00 87.94 190 LEU A O 1
ATOM 1352 N N . PRO A 1 191 ? -19.549 -2.851 10.760 1.00 90.88 191 PRO A N 1
ATOM 1353 C CA . PRO A 1 191 ? -18.190 -2.532 10.355 1.00 90.88 191 PRO A CA 1
ATOM 1354 C C . PRO A 1 191 ? -17.422 -3.822 10.042 1.00 90.88 191 PRO A C 1
ATOM 1356 O O . PRO A 1 191 ? -17.673 -4.870 10.644 1.00 90.88 191 PRO A O 1
ATOM 1359 N N . ALA A 1 192 ? -16.504 -3.762 9.084 1.00 92.94 192 ALA A N 1
ATOM 1360 C CA . ALA A 1 192 ? -15.803 -4.931 8.575 1.00 92.94 192 ALA A CA 1
ATOM 1361 C C . ALA A 1 192 ? -14.351 -4.617 8.200 1.00 92.94 192 ALA A C 1
ATOM 1363 O O . ALA A 1 192 ? -13.994 -3.476 7.892 1.00 92.94 192 ALA A O 1
ATOM 1364 N N . LEU A 1 193 ? -13.510 -5.653 8.187 1.00 94.75 193 LEU A N 1
ATOM 1365 C CA . LEU A 1 193 ? -12.158 -5.576 7.640 1.00 94.75 193 LEU A CA 1
ATOM 1366 C C . LEU A 1 193 ? -12.223 -5.652 6.115 1.00 94.75 193 LEU A C 1
ATOM 1368 O O . LEU A 1 193 ? -12.740 -6.621 5.555 1.00 94.75 193 LEU A O 1
ATOM 1372 N N . TYR A 1 194 ? -11.646 -4.657 5.452 1.00 93.12 194 TYR A N 1
ATOM 1373 C CA . TYR A 1 194 ? -11.537 -4.574 4.004 1.00 93.12 194 TYR A CA 1
ATOM 1374 C C . TYR A 1 194 ? -10.085 -4.695 3.549 1.00 93.12 194 TYR A C 1
ATOM 1376 O O . TYR A 1 194 ? -9.149 -4.297 4.247 1.00 93.12 194 TYR A O 1
ATOM 1384 N N . MET A 1 195 ? -9.916 -5.217 2.336 1.00 93.00 195 MET A N 1
ATOM 1385 C CA . MET A 1 195 ? -8.648 -5.242 1.620 1.00 93.00 195 MET A CA 1
ATOM 1386 C C . MET A 1 195 ? -8.830 -4.662 0.223 1.00 93.00 195 MET A C 1
ATOM 1388 O O . MET A 1 195 ? -9.644 -5.156 -0.553 1.00 93.00 195 MET A O 1
ATOM 1392 N N . ALA A 1 196 ? -8.044 -3.650 -0.129 1.00 90.38 196 ALA A N 1
ATOM 1393 C CA . ALA A 1 196 ? -7.968 -3.144 -1.498 1.00 90.38 196 ALA A CA 1
ATOM 1394 C C . ALA A 1 196 ? -6.583 -3.422 -2.075 1.00 90.38 196 ALA A C 1
ATOM 1396 O O . ALA A 1 196 ? -5.592 -3.402 -1.346 1.00 90.38 196 ALA A O 1
ATOM 1397 N N . THR A 1 197 ? -6.503 -3.742 -3.365 1.00 90.88 197 THR A N 1
ATOM 1398 C CA . THR A 1 197 ? -5.234 -4.016 -4.047 1.00 90.88 197 THR A CA 1
ATOM 1399 C C . THR A 1 197 ? -5.214 -3.320 -5.395 1.00 90.88 197 THR A C 1
ATOM 1401 O O . THR A 1 197 ? -6.206 -3.338 -6.115 1.00 90.88 197 THR A O 1
ATOM 1404 N N . SER A 1 198 ? -4.075 -2.725 -5.731 1.00 89.62 198 SER A N 1
ATOM 1405 C CA . SER A 1 198 ? -3.859 -1.986 -6.968 1.00 89.62 198 SER A CA 1
ATOM 1406 C C . SER A 1 198 ? -2.563 -2.405 -7.634 1.00 89.62 198 SER A C 1
ATOM 1408 O O . SER A 1 198 ? -1.550 -2.592 -6.959 1.00 89.62 198 SER A O 1
ATOM 1410 N N . SER A 1 199 ? -2.592 -2.470 -8.963 1.00 92.31 199 SER A N 1
ATOM 1411 C CA . SER A 1 199 ? -1.401 -2.414 -9.809 1.00 92.31 199 SER A CA 1
ATOM 1412 C C . SER A 1 199 ? -1.262 -1.075 -10.532 1.00 92.31 199 SER A C 1
ATOM 1414 O O . SER A 1 199 ? -0.291 -0.903 -11.243 1.00 92.31 199 SER A O 1
ATOM 1416 N N . SER A 1 200 ? -2.191 -0.124 -10.404 1.00 89.00 200 SER A N 1
ATOM 1417 C CA . SER A 1 200 ? -2.204 1.134 -11.176 1.00 89.00 200 SER A CA 1
ATOM 1418 C C . SER A 1 200 ? -1.978 2.386 -10.325 1.00 89.00 200 SER A C 1
ATOM 1420 O O . SER A 1 200 ? -1.772 3.463 -10.874 1.00 89.00 200 SER A O 1
ATOM 1422 N N . GLY A 1 201 ? -2.019 2.254 -8.997 1.00 83.31 201 GLY A N 1
ATOM 1423 C CA . GLY A 1 201 ? -2.074 3.368 -8.047 1.00 83.31 201 GLY A CA 1
ATOM 1424 C C . GLY A 1 201 ? -3.501 3.742 -7.620 1.00 83.31 201 GLY A C 1
ATOM 1425 O O . GLY A 1 201 ? -3.659 4.422 -6.610 1.00 83.31 201 GLY A O 1
ATOM 1426 N N . ASP A 1 202 ? -4.526 3.257 -8.327 1.00 82.75 202 ASP A N 1
ATOM 1427 C CA . ASP A 1 202 ? -5.939 3.353 -7.934 1.00 82.75 202 ASP A CA 1
ATOM 1428 C C . ASP A 1 202 ? -6.361 2.081 -7.189 1.00 82.75 202 ASP A C 1
ATOM 1430 O O . ASP A 1 202 ? -6.275 0.980 -7.738 1.00 82.75 202 ASP A O 1
ATOM 1434 N N . LEU A 1 203 ? -6.753 2.210 -5.921 1.00 79.94 203 LEU A N 1
ATOM 1435 C CA . LEU A 1 203 ? -7.008 1.064 -5.042 1.00 79.94 203 LEU A CA 1
ATOM 1436 C C . LEU A 1 203 ? -8.417 0.482 -5.188 1.00 79.94 203 LEU A C 1
ATOM 1438 O O . LEU A 1 203 ? -8.619 -0.684 -4.848 1.00 79.94 203 LEU A O 1
ATOM 1442 N N . GLY A 1 204 ? -9.376 1.243 -5.718 1.00 78.50 204 GLY A N 1
ATOM 1443 C CA . GLY A 1 204 ? -10.799 0.898 -5.650 1.00 78.50 204 GLY A CA 1
ATOM 1444 C C . GLY A 1 204 ? -11.331 0.674 -4.213 1.00 78.50 204 GLY A C 1
ATOM 1445 O O . GLY A 1 204 ? -10.562 0.622 -3.250 1.00 78.50 204 GLY A O 1
ATOM 1446 N N . PRO A 1 205 ? -12.655 0.483 -4.041 1.00 75.94 205 PRO A N 1
ATOM 1447 C CA . PRO A 1 205 ? -13.344 0.447 -2.736 1.00 75.94 205 PRO A CA 1
ATOM 1448 C C . PRO A 1 205 ? -13.022 -0.772 -1.853 1.00 75.94 205 PRO A C 1
ATOM 1450 O O . PRO A 1 205 ? -13.625 -0.943 -0.792 1.00 75.94 205 PRO A O 1
ATOM 1453 N N . GLY A 1 206 ? -12.095 -1.628 -2.288 1.00 86.19 206 GLY A N 1
ATOM 1454 C CA . GLY A 1 206 ? -11.712 -2.861 -1.615 1.00 86.19 206 GLY A CA 1
ATOM 1455 C C . GLY A 1 206 ? -12.766 -3.965 -1.649 1.00 86.19 206 GLY A C 1
ATOM 1456 O O . GLY A 1 206 ? -13.908 -3.789 -2.062 1.00 86.19 206 GLY A O 1
ATOM 1457 N N . THR A 1 207 ? -12.340 -5.142 -1.207 1.00 89.31 207 THR A N 1
ATOM 1458 C CA . THR A 1 207 ? -13.171 -6.321 -0.967 1.00 89.31 207 THR A CA 1
ATOM 1459 C C . THR A 1 207 ? -13.323 -6.515 0.534 1.00 89.31 207 THR A C 1
ATOM 1461 O O . THR A 1 207 ? -12.336 -6.448 1.273 1.00 89.31 207 THR A O 1
ATOM 1464 N N . LYS A 1 208 ? -14.552 -6.774 0.979 1.00 91.50 208 LYS A N 1
ATOM 1465 C CA . LYS A 1 208 ? -14.851 -7.125 2.366 1.00 91.50 208 LYS A CA 1
ATOM 1466 C C . LYS A 1 208 ? -14.296 -8.513 2.684 1.00 91.50 208 LYS A C 1
ATOM 1468 O O . LYS A 1 208 ? -14.552 -9.455 1.940 1.00 91.50 208 LYS A O 1
ATOM 1473 N N . LEU A 1 209 ? -13.534 -8.636 3.768 1.00 93.88 209 LEU A N 1
ATOM 1474 C CA . LEU A 1 209 ? -12.938 -9.902 4.203 1.00 93.88 209 LEU A CA 1
ATOM 1475 C C . LEU A 1 209 ? -13.708 -10.537 5.359 1.00 93.88 209 LEU A C 1
ATOM 1477 O O . LEU A 1 209 ? -13.965 -11.737 5.331 1.00 93.88 209 LEU A O 1
ATOM 1481 N N . VAL A 1 210 ? -14.025 -9.745 6.388 1.00 93.31 210 VAL A N 1
ATOM 1482 C CA . VAL A 1 210 ? -14.621 -10.236 7.640 1.00 93.31 210 VAL A CA 1
ATOM 1483 C C . VAL A 1 210 ? -15.546 -9.173 8.224 1.00 93.31 210 VAL A C 1
ATOM 1485 O O . VAL A 1 210 ? -15.097 -8.058 8.488 1.00 93.31 210 VAL A O 1
ATOM 1488 N N . ASP A 1 211 ? -16.810 -9.528 8.450 1.00 93.06 211 ASP A N 1
ATOM 1489 C CA . ASP A 1 211 ? -17.793 -8.687 9.139 1.00 93.06 211 ASP A CA 1
ATOM 1490 C C . ASP A 1 211 ? -17.550 -8.615 10.657 1.00 93.06 211 ASP A C 1
ATOM 1492 O O . ASP A 1 211 ? -16.926 -9.490 11.259 1.00 93.06 211 ASP A O 1
ATOM 1496 N N . GLY A 1 212 ? -18.074 -7.564 11.288 1.00 93.44 212 GLY A N 1
ATOM 1497 C CA . GLY A 1 212 ? -18.062 -7.393 12.741 1.00 93.44 212 GLY A CA 1
ATOM 1498 C C . GLY A 1 212 ? -16.734 -6.903 13.316 1.00 93.44 212 GLY A C 1
ATOM 1499 O O . GLY A 1 212 ? -16.520 -7.050 14.515 1.00 93.44 212 GLY A O 1
ATOM 1500 N N . VAL A 1 213 ? -15.839 -6.328 12.509 1.00 95.44 213 VAL A N 1
ATOM 1501 C CA . VAL A 1 213 ? -14.576 -5.744 12.991 1.00 95.44 213 VAL A CA 1
ATOM 1502 C C . VAL A 1 213 ? -14.792 -4.261 13.267 1.00 95.44 213 VAL A C 1
ATOM 1504 O O . VAL A 1 213 ? -14.957 -3.487 12.335 1.00 95.44 213 VAL A O 1
ATOM 1507 N N . GLU A 1 214 ? -14.803 -3.859 14.537 1.00 93.88 214 GLU A N 1
ATOM 1508 C CA . GLU A 1 214 ? -15.141 -2.489 14.957 1.00 93.88 214 GLU A CA 1
ATOM 1509 C C . GLU A 1 214 ? -13.925 -1.583 15.148 1.00 93.88 214 GLU A C 1
ATOM 1511 O O . GLU A 1 214 ? -14.045 -0.366 15.062 1.00 93.88 214 GLU A O 1
ATOM 1516 N N . SER A 1 215 ? -12.758 -2.156 15.442 1.00 95.94 215 SER A N 1
ATOM 1517 C CA . SER A 1 215 ? -11.514 -1.397 15.554 1.00 95.94 215 SER A CA 1
ATOM 1518 C C . SER A 1 215 ? -10.309 -2.265 15.227 1.00 95.94 215 SER A C 1
ATOM 1520 O O . SER A 1 215 ? -10.296 -3.467 15.517 1.00 95.94 215 SER A O 1
ATOM 1522 N N . MET A 1 216 ? -9.289 -1.641 14.644 1.00 97.69 216 MET A N 1
ATOM 1523 C CA . MET A 1 216 ? -7.984 -2.231 14.375 1.00 97.69 216 MET A CA 1
ATOM 1524 C C . MET A 1 216 ? -6.891 -1.311 14.913 1.00 97.69 216 MET A C 1
ATOM 1526 O O . MET A 1 216 ? -6.848 -0.151 14.525 1.00 97.69 216 MET A O 1
ATOM 1530 N N . GLN A 1 217 ? -6.012 -1.844 15.764 1.00 98.00 217 GLN A N 1
ATOM 1531 C CA . GLN A 1 217 ? -4.802 -1.165 16.246 1.00 98.00 217 GLN A CA 1
ATOM 1532 C C . GLN A 1 217 ? -3.572 -1.981 15.858 1.00 98.00 217 GLN A C 1
ATOM 1534 O O . GLN A 1 217 ? -3.572 -3.215 15.995 1.00 98.00 217 GLN A O 1
ATOM 1539 N N . ILE A 1 218 ? -2.521 -1.321 15.383 1.00 98.19 218 ILE A N 1
ATOM 1540 C CA . ILE A 1 218 ? -1.354 -1.964 14.790 1.00 98.19 218 ILE A CA 1
ATOM 1541 C C . ILE A 1 218 ? -0.074 -1.430 15.421 1.00 98.19 218 ILE A C 1
ATOM 1543 O O . ILE A 1 218 ? 0.278 -0.262 15.308 1.00 98.19 218 ILE A O 1
ATOM 1547 N N . LEU A 1 219 ? 0.703 -2.344 15.999 1.00 97.75 219 LEU A N 1
ATOM 1548 C CA . LEU A 1 219 ? 2.064 -2.052 16.424 1.00 97.75 219 LEU A CA 1
ATOM 1549 C C . LEU A 1 219 ? 3.076 -2.692 15.477 1.00 97.75 219 LEU A C 1
ATOM 1551 O O . LEU A 1 219 ? 2.963 -3.859 15.101 1.00 97.75 219 LEU A O 1
ATOM 1555 N N . TYR A 1 220 ? 4.127 -1.953 15.159 1.00 96.06 220 TYR A N 1
ATOM 1556 C CA . TYR A 1 220 ? 5.192 -2.362 14.256 1.00 96.06 220 TYR A CA 1
ATOM 1557 C C . TYR A 1 220 ? 6.454 -2.661 15.060 1.00 96.06 220 TYR A C 1
ATOM 1559 O O . TYR A 1 220 ? 6.975 -1.800 15.768 1.00 96.06 220 TYR A O 1
ATOM 1567 N N . GLY A 1 221 ? 6.939 -3.897 14.969 1.00 93.94 221 GLY A N 1
ATOM 1568 C CA . GLY A 1 221 ? 8.172 -4.310 15.620 1.00 93.94 221 GLY A CA 1
ATOM 1569 C C . GLY A 1 221 ? 9.385 -3.897 14.795 1.00 93.94 221 GLY A C 1
ATOM 1570 O O . GLY A 1 221 ? 9.563 -4.382 13.673 1.00 93.94 221 GLY A O 1
ATOM 1571 N N . ILE A 1 222 ? 10.202 -3.015 15.364 1.00 88.94 222 ILE A N 1
ATOM 1572 C CA . ILE A 1 222 ? 11.396 -2.438 14.747 1.00 88.94 222 ILE A CA 1
ATOM 1573 C C . ILE A 1 222 ? 12.633 -3.217 15.171 1.00 88.94 222 ILE A C 1
ATOM 1575 O O . ILE A 1 222 ? 12.859 -3.411 16.367 1.00 88.94 222 ILE A O 1
ATOM 1579 N N . ASP A 1 223 ? 13.435 -3.596 14.180 1.00 86.06 223 ASP A N 1
ATOM 1580 C CA . ASP A 1 223 ? 14.829 -3.975 14.374 1.00 86.06 223 ASP A CA 1
ATOM 1581 C C . ASP A 1 223 ? 15.681 -2.702 14.472 1.00 86.06 223 ASP A C 1
ATOM 1583 O O . ASP A 1 223 ? 15.966 -2.010 13.492 1.00 86.06 223 ASP A O 1
ATOM 1587 N N . SER A 1 224 ? 16.019 -2.350 15.703 1.00 69.94 224 SER A N 1
ATOM 1588 C CA . SER A 1 224 ? 16.807 -1.176 16.060 1.00 69.94 224 SER A CA 1
ATOM 1589 C C . SER A 1 224 ? 18.313 -1.407 15.943 1.00 69.94 224 SER A C 1
ATOM 1591 O O . SER A 1 224 ? 19.053 -0.431 15.891 1.00 69.94 224 SER A O 1
ATOM 1593 N N . THR A 1 225 ? 18.789 -2.655 15.836 1.00 60.62 225 THR A N 1
ATOM 1594 C CA . THR A 1 225 ? 20.219 -2.932 15.593 1.00 60.62 225 THR A CA 1
ATOM 1595 C C . THR A 1 225 ? 20.663 -2.505 14.196 1.00 60.62 225 THR A C 1
ATOM 1597 O O . THR A 1 225 ? 21.824 -2.158 13.994 1.00 60.62 225 THR A O 1
ATOM 1600 N N . ALA A 1 226 ? 19.719 -2.415 13.254 1.00 54.03 226 ALA A N 1
ATOM 1601 C CA . ALA A 1 226 ? 19.914 -1.794 11.946 1.00 54.03 226 ALA A CA 1
ATOM 1602 C C . ALA A 1 226 ? 19.968 -0.246 11.987 1.00 54.03 226 ALA A C 1
ATOM 1604 O O . ALA A 1 226 ? 20.213 0.384 10.957 1.00 54.03 226 ALA A O 1
ATOM 1605 N N . VAL A 1 227 ? 19.742 0.389 13.150 1.00 52.00 227 VAL A N 1
ATOM 1606 C CA . VAL A 1 227 ? 19.722 1.853 13.333 1.00 52.00 227 VAL A CA 1
ATOM 1607 C C . VAL A 1 227 ? 20.584 2.256 14.523 1.00 52.00 227 VAL A C 1
ATOM 1609 O O . VAL A 1 227 ? 20.155 2.213 15.672 1.00 52.00 227 VAL A O 1
ATOM 1612 N N . SER A 1 228 ? 21.791 2.754 14.274 1.00 51.56 228 SER A N 1
ATOM 1613 C CA 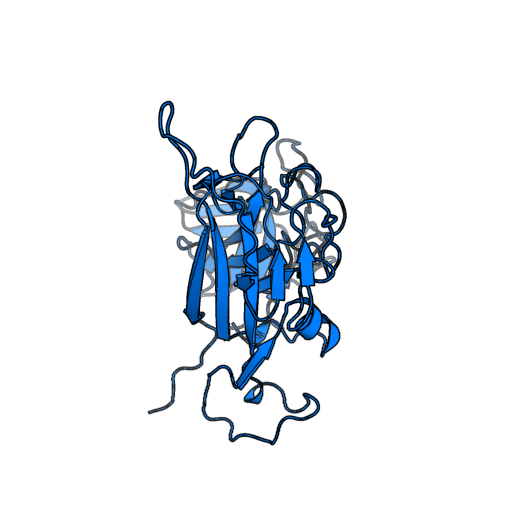. SER A 1 228 ? 22.710 3.184 15.336 1.00 51.56 228 SER A CA 1
ATOM 1614 C C . SER A 1 228 ? 22.324 4.500 16.050 1.00 51.56 228 SER A C 1
ATOM 1616 O O . SER A 1 228 ? 23.211 5.200 16.532 1.00 51.56 228 SER A O 1
ATOM 1618 N N . SER A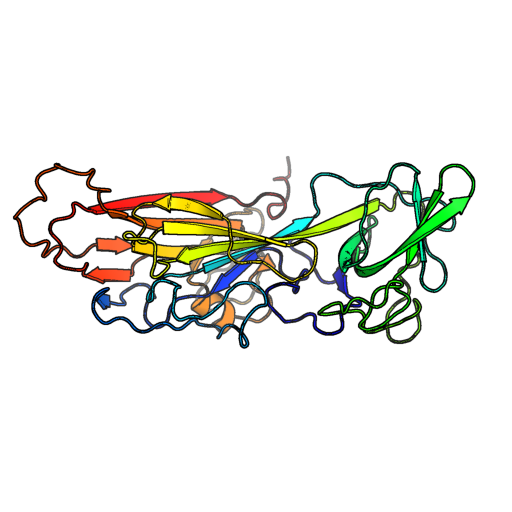 1 229 ? 21.047 4.904 16.112 1.00 51.16 229 SER A N 1
ATOM 1619 C CA . SER A 1 229 ? 20.676 6.246 16.610 1.00 51.16 229 SER A CA 1
ATOM 1620 C C . SER A 1 229 ? 19.245 6.437 17.144 1.00 51.16 229 SER A C 1
ATOM 1622 O O . SER A 1 229 ? 18.743 7.560 17.144 1.00 51.16 229 SER A O 1
ATOM 1624 N N . LEU A 1 230 ? 18.567 5.401 17.654 1.00 56.38 230 LEU A N 1
ATOM 1625 C CA . LEU A 1 230 ? 17.277 5.607 18.337 1.00 56.38 230 LEU A CA 1
ATOM 1626 C C . LEU A 1 230 ? 17.473 6.005 19.818 1.00 56.38 230 LEU A C 1
ATOM 1628 O O . LEU A 1 230 ? 18.121 5.256 20.557 1.00 56.38 230 LEU A O 1
ATOM 1632 N N . PRO A 1 231 ? 16.893 7.131 20.295 1.00 54.16 231 PRO A N 1
ATOM 1633 C CA . PRO A 1 231 ? 17.014 7.561 21.689 1.00 54.16 231 PRO A CA 1
ATOM 1634 C C . PRO A 1 231 ? 16.568 6.470 22.673 1.00 54.16 231 PRO A C 1
ATOM 1636 O O . PRO A 1 231 ? 15.507 5.869 22.501 1.00 54.16 231 PRO A O 1
ATOM 1639 N N . GLY A 1 232 ? 17.379 6.224 23.706 1.00 60.41 232 GLY A N 1
ATOM 1640 C CA . GLY A 1 232 ? 17.060 5.292 24.795 1.00 60.41 232 GLY A CA 1
ATOM 1641 C C . GLY A 1 232 ? 17.333 3.807 24.522 1.00 60.41 232 GLY A C 1
ATOM 1642 O O . GLY A 1 232 ? 16.972 2.984 25.358 1.00 60.41 232 GLY A O 1
ATOM 1643 N N . THR A 1 233 ? 17.970 3.443 23.402 1.00 55.75 233 THR A N 1
ATOM 1644 C CA . THR A 1 233 ? 18.279 2.035 23.078 1.00 55.75 233 THR A CA 1
ATOM 1645 C C . THR A 1 233 ? 19.761 1.730 23.346 1.00 55.75 233 THR A C 1
ATOM 1647 O O . THR A 1 233 ? 20.618 2.373 22.737 1.00 55.75 233 THR A O 1
ATOM 1650 N N . PRO A 1 234 ? 20.108 0.777 24.235 1.00 55.34 234 PRO A N 1
ATOM 1651 C CA . PRO A 1 234 ? 21.486 0.312 24.387 1.00 55.34 234 PRO A CA 1
ATOM 1652 C C . PRO A 1 234 ? 21.994 -0.301 23.071 1.00 55.34 234 PRO A C 1
ATOM 1654 O O . PRO A 1 234 ? 21.209 -0.969 22.393 1.00 55.34 234 PRO A O 1
ATOM 1657 N N . PRO A 1 235 ? 23.281 -0.144 22.708 1.00 54.97 235 PRO A N 1
ATOM 1658 C CA . PRO A 1 235 ? 23.843 -0.828 21.548 1.00 54.97 235 PRO A CA 1
ATOM 1659 C C . PRO A 1 235 ? 23.743 -2.341 21.772 1.00 54.97 235 PRO A C 1
ATOM 1661 O O . PRO A 1 235 ? 24.448 -2.913 22.603 1.00 54.97 235 PRO A O 1
ATOM 1664 N N . THR A 1 236 ? 22.816 -2.987 21.070 1.00 54.28 236 THR A N 1
ATOM 1665 C CA . THR A 1 236 ? 22.670 -4.442 21.077 1.00 54.28 236 THR A CA 1
ATOM 1666 C C . THR A 1 236 ? 23.509 -5.022 19.935 1.00 54.28 236 THR A C 1
ATOM 1668 O O . THR A 1 236 ? 23.643 -4.395 18.884 1.00 54.28 236 THR A O 1
ATOM 1671 N N . PRO A 1 237 ? 24.165 -6.177 20.135 1.00 51.28 237 PRO A N 1
ATOM 1672 C CA . PRO A 1 237 ? 25.063 -6.725 19.128 1.00 51.28 237 PRO A CA 1
ATOM 1673 C C . PRO A 1 237 ? 24.287 -7.156 17.866 1.00 51.28 237 PRO A C 1
ATOM 1675 O O . PRO A 1 237 ? 23.224 -7.767 17.957 1.00 51.28 237 PRO A O 1
ATOM 1678 N N . LEU A 1 238 ? 24.861 -6.823 16.702 1.00 53.75 238 LEU A N 1
ATOM 1679 C CA . LEU A 1 238 ? 24.278 -6.766 15.343 1.00 53.75 238 LEU A CA 1
ATOM 1680 C C . LEU A 1 238 ? 23.857 -8.114 14.710 1.00 53.75 238 LEU A C 1
ATOM 1682 O O . LEU A 1 238 ? 23.803 -8.228 13.490 1.00 53.75 238 LEU A O 1
ATOM 1686 N N . TRP A 1 239 ? 23.625 -9.164 15.497 1.00 55.62 239 TRP A N 1
ATOM 1687 C CA . TRP A 1 239 ? 23.442 -10.531 14.983 1.00 55.62 239 TRP A CA 1
ATOM 1688 C C . TRP A 1 239 ? 22.019 -11.079 15.132 1.00 55.62 239 TRP A C 1
ATOM 1690 O O . TRP A 1 239 ? 21.798 -12.273 14.931 1.00 55.62 239 TRP A O 1
ATOM 1700 N N . PHE A 1 240 ? 21.042 -10.231 15.462 1.00 56.41 240 PHE A N 1
ATOM 1701 C CA . PHE A 1 240 ? 19.652 -10.653 15.603 1.00 56.41 240 PHE A CA 1
ATOM 1702 C C . PHE A 1 240 ? 18.691 -9.785 14.802 1.00 56.41 240 PHE A C 1
ATOM 1704 O O . PHE A 1 240 ? 18.362 -8.679 15.205 1.00 56.41 240 PHE A O 1
ATOM 1711 N N . ASP A 1 241 ? 18.136 -10.355 13.738 1.00 67.69 241 ASP A N 1
ATOM 1712 C CA . ASP A 1 241 ? 17.048 -9.751 12.975 1.00 67.69 241 ASP A CA 1
ATOM 1713 C C . ASP A 1 241 ? 15.686 -9.995 13.648 1.00 67.69 241 ASP A C 1
ATOM 1715 O O . ASP A 1 241 ? 14.838 -10.757 13.168 1.00 67.69 241 ASP A O 1
ATOM 1719 N N . ARG A 1 242 ? 15.475 -9.370 14.806 1.00 79.06 242 ARG A N 1
ATOM 1720 C CA . ARG A 1 242 ? 14.221 -9.444 15.568 1.00 79.06 242 ARG A CA 1
ATOM 1721 C C . ARG A 1 242 ? 13.705 -8.045 15.878 1.00 79.06 242 ARG A C 1
ATOM 1723 O O . ARG A 1 242 ? 14.380 -7.055 15.654 1.00 79.06 242 ARG A O 1
ATOM 1730 N N . ALA A 1 243 ? 12.475 -7.966 16.371 1.00 87.06 243 ALA A N 1
ATOM 1731 C CA . ALA A 1 243 ? 11.960 -6.708 16.890 1.00 87.06 243 ALA A CA 1
ATOM 1732 C C . ALA A 1 243 ? 12.503 -6.474 18.307 1.00 87.06 243 ALA A C 1
ATOM 1734 O O . ALA A 1 243 ? 12.245 -7.292 19.192 1.00 87.06 243 ALA A O 1
ATOM 1735 N N . GLU A 1 244 ? 13.187 -5.355 18.547 1.00 85.62 244 GLU A N 1
ATOM 1736 C CA . GLU A 1 244 ? 13.566 -4.931 19.906 1.00 85.62 244 GLU A CA 1
ATOM 1737 C C . GLU A 1 244 ? 12.454 -4.138 20.586 1.00 85.62 244 GLU A C 1
ATOM 1739 O O . GLU A 1 244 ? 12.316 -4.178 21.808 1.00 85.62 244 GLU A O 1
ATOM 1744 N N . ARG A 1 245 ? 11.648 -3.415 19.804 1.00 88.62 245 ARG A N 1
ATOM 1745 C CA . ARG A 1 245 ? 10.529 -2.624 20.319 1.00 88.62 245 ARG A CA 1
ATOM 1746 C C . ARG A 1 245 ? 9.378 -2.568 19.333 1.00 88.62 245 ARG A C 1
ATOM 1748 O O . ARG A 1 245 ? 9.585 -2.627 18.125 1.00 88.62 245 ARG A O 1
ATOM 1755 N N . TYR A 1 246 ? 8.178 -2.413 19.872 1.00 93.75 246 TYR A N 1
ATOM 1756 C CA . TYR A 1 246 ? 6.957 -2.205 19.106 1.00 93.75 246 TYR A CA 1
ATOM 1757 C C . TYR A 1 246 ? 6.560 -0.736 19.191 1.00 93.75 246 TYR A C 1
ATOM 1759 O O . TYR A 1 246 ? 6.544 -0.171 20.282 1.00 93.75 246 TYR A O 1
ATOM 1767 N N . MET A 1 247 ? 6.273 -0.131 18.044 1.00 95.06 247 MET A N 1
ATOM 1768 C CA . MET A 1 247 ? 5.929 1.283 17.919 1.00 95.06 247 MET A CA 1
ATOM 1769 C C . MET A 1 247 ? 4.646 1.451 17.109 1.00 95.06 247 MET A C 1
ATOM 1771 O O . MET A 1 247 ? 4.373 0.642 16.219 1.00 95.06 247 MET A O 1
ATOM 1775 N N . THR A 1 248 ? 3.891 2.511 17.381 1.00 96.38 248 THR A N 1
ATOM 1776 C CA . THR A 1 248 ? 2.804 2.958 16.497 1.00 96.38 248 THR A CA 1
ATOM 1777 C C . THR A 1 248 ? 3.358 3.493 15.181 1.00 96.38 248 THR A C 1
ATOM 1779 O O . THR A 1 248 ? 4.550 3.814 15.071 1.00 96.38 248 THR A O 1
ATOM 1782 N N . ALA A 1 249 ? 2.500 3.629 14.169 1.00 94.75 249 ALA A N 1
ATOM 1783 C CA . ALA A 1 249 ? 2.923 4.268 12.927 1.00 94.75 249 ALA A CA 1
ATOM 1784 C C . ALA A 1 249 ? 3.350 5.728 13.158 1.00 94.75 249 ALA A C 1
ATOM 1786 O O . ALA A 1 249 ? 4.368 6.159 12.616 1.00 94.75 249 ALA A O 1
ATOM 1787 N N . ASP A 1 250 ? 2.630 6.469 14.002 1.00 93.56 250 ASP A N 1
ATOM 1788 C CA . ASP A 1 250 ? 2.987 7.843 14.373 1.00 93.56 250 ASP A CA 1
ATOM 1789 C C . ASP A 1 250 ? 4.386 7.920 15.005 1.00 93.56 250 ASP A C 1
ATOM 1791 O O . ASP A 1 250 ? 5.254 8.664 14.543 1.00 93.56 250 ASP A O 1
ATOM 1795 N N . GLN A 1 251 ? 4.666 7.062 15.990 1.00 93.31 251 GLN A N 1
ATOM 1796 C CA . GLN A 1 251 ? 5.978 7.009 16.635 1.00 93.31 251 GLN A CA 1
ATOM 1797 C C . GLN A 1 251 ? 7.106 6.720 15.634 1.00 93.31 251 GLN A C 1
ATOM 1799 O O . GLN A 1 251 ? 8.190 7.287 15.763 1.00 93.31 251 GLN A O 1
ATOM 1804 N N . ILE A 1 252 ? 6.885 5.847 14.643 1.00 92.31 252 ILE A N 1
ATOM 1805 C CA . ILE A 1 252 ? 7.890 5.539 13.611 1.00 92.31 252 ILE A CA 1
ATOM 1806 C C . ILE A 1 252 ? 8.173 6.765 12.749 1.00 92.31 252 ILE A C 1
ATOM 1808 O O . ILE A 1 252 ? 9.339 7.095 12.529 1.00 92.31 252 ILE A O 1
ATOM 1812 N N . ASN A 1 253 ? 7.123 7.439 12.279 1.00 89.12 253 ASN A N 1
ATOM 1813 C CA . ASN A 1 253 ? 7.259 8.613 11.419 1.00 89.12 253 ASN A CA 1
ATOM 1814 C C . ASN A 1 253 ? 7.885 9.805 12.161 1.00 89.12 253 ASN A C 1
ATOM 1816 O O . ASN A 1 253 ? 8.647 10.561 11.562 1.00 89.12 253 ASN A O 1
ATOM 1820 N N . SER A 1 254 ? 7.617 9.933 13.462 1.00 89.62 254 SER A N 1
ATOM 1821 C CA . SER A 1 254 ? 8.180 10.975 14.326 1.00 89.62 254 SER A CA 1
ATOM 1822 C C . SER A 1 254 ? 9.627 10.696 14.767 1.00 89.62 254 SER A C 1
ATOM 1824 O O . SER A 1 254 ? 10.371 11.630 15.058 1.00 89.62 254 SER A O 1
ATOM 1826 N N . ALA A 1 255 ? 10.056 9.428 14.829 1.00 87.00 255 ALA A N 1
ATOM 1827 C CA . ALA A 1 255 ? 11.371 9.058 15.360 1.00 87.00 255 ALA A CA 1
ATOM 1828 C C . ALA A 1 255 ? 12.534 9.323 14.391 1.00 87.00 255 ALA A C 1
ATOM 1830 O O . ALA A 1 255 ? 13.583 9.800 14.823 1.00 87.00 255 ALA A O 1
ATOM 1831 N N . ALA A 1 256 ? 12.390 8.972 13.110 1.00 78.75 256 ALA A N 1
ATOM 1832 C CA . ALA A 1 256 ? 13.415 9.202 12.094 1.00 78.75 256 ALA A CA 1
ATOM 1833 C C . ALA A 1 256 ? 12.844 9.051 10.674 1.00 78.75 256 ALA A C 1
ATOM 1835 O O . ALA A 1 256 ? 11.999 8.178 10.441 1.00 78.75 256 ALA A O 1
ATOM 1836 N N . PRO A 1 257 ? 13.358 9.808 9.686 1.00 72.50 257 PRO A N 1
ATOM 1837 C CA . PRO A 1 257 ? 13.085 9.503 8.289 1.00 72.50 257 PRO A CA 1
ATOM 1838 C C . PRO A 1 257 ? 13.617 8.100 7.957 1.00 72.50 257 PRO A C 1
ATOM 1840 O O . PRO A 1 257 ? 14.695 7.711 8.402 1.00 72.50 257 PRO A O 1
ATOM 1843 N N . ASN A 1 258 ? 12.873 7.345 7.147 1.00 78.56 258 ASN A N 1
ATOM 1844 C CA . ASN A 1 258 ? 13.271 6.020 6.654 1.00 78.56 258 ASN A CA 1
ATOM 1845 C C . ASN A 1 258 ? 13.449 4.937 7.735 1.00 78.56 258 ASN A C 1
ATOM 1847 O O . ASN A 1 258 ? 14.293 4.059 7.584 1.00 78.56 258 ASN A O 1
ATOM 1851 N N . LEU A 1 259 ? 12.636 4.948 8.796 1.00 86.31 259 LEU A N 1
ATOM 1852 C CA . LEU A 1 259 ? 12.631 3.867 9.793 1.00 86.31 259 LEU A CA 1
ATOM 1853 C C . LEU A 1 259 ? 11.786 2.644 9.366 1.00 86.31 259 LEU A C 1
ATOM 1855 O O . LEU A 1 259 ? 12.052 1.519 9.786 1.00 86.31 259 LEU A O 1
ATOM 1859 N N . TRP A 1 260 ? 10.814 2.835 8.468 1.00 89.56 260 TRP A N 1
ATOM 1860 C CA . TRP A 1 260 ? 9.949 1.775 7.922 1.00 89.56 260 TRP A CA 1
ATOM 1861 C C . TRP A 1 260 ? 10.668 0.543 7.335 1.00 89.56 260 TRP A C 1
ATOM 1863 O O . TRP A 1 260 ? 10.175 -0.572 7.528 1.00 89.56 260 TRP A O 1
ATOM 1873 N N . PRO A 1 261 ? 11.819 0.663 6.640 1.00 86.88 261 PRO A N 1
ATOM 1874 C CA . PRO A 1 261 ? 12.566 -0.495 6.155 1.00 86.88 261 PRO A CA 1
ATOM 1875 C C . PRO A 1 261 ? 13.023 -1.471 7.249 1.00 86.88 261 PRO A C 1
ATOM 1877 O O . PRO A 1 261 ? 13.266 -2.635 6.916 1.00 86.88 261 PRO A O 1
ATOM 1880 N N . ASN A 1 262 ? 13.075 -1.023 8.510 1.00 85.56 262 ASN A N 1
ATOM 1881 C CA . ASN A 1 262 ? 13.502 -1.795 9.682 1.00 85.56 262 ASN A CA 1
ATOM 1882 C C . ASN A 1 262 ? 12.340 -2.449 10.440 1.00 85.56 262 ASN A C 1
ATOM 1884 O O . ASN A 1 262 ? 12.546 -3.095 11.465 1.00 85.56 262 ASN A O 1
ATOM 1888 N N . VAL A 1 263 ? 11.110 -2.316 9.942 1.00 90.44 263 VAL A N 1
ATOM 1889 C CA . VAL A 1 263 ? 9.979 -3.099 10.441 1.00 90.44 263 VAL A CA 1
ATOM 1890 C C . VAL A 1 263 ? 10.175 -4.564 10.043 1.00 90.44 263 VAL A C 1
ATOM 1892 O O . VAL A 1 263 ? 10.232 -4.901 8.856 1.00 90.44 263 VAL A O 1
ATOM 1895 N N . VAL A 1 264 ? 10.240 -5.442 11.044 1.00 90.56 264 VAL A N 1
ATOM 1896 C CA . VAL A 1 264 ? 10.439 -6.895 10.878 1.00 90.56 264 VAL A CA 1
ATOM 1897 C C . VAL A 1 264 ? 9.239 -7.723 11.328 1.00 90.56 264 VAL A C 1
ATOM 1899 O O . VAL A 1 264 ? 9.081 -8.866 10.899 1.00 90.56 264 VAL A O 1
ATOM 1902 N N . THR A 1 265 ? 8.366 -7.158 12.162 1.00 93.44 265 THR A N 1
ATOM 1903 C CA . THR A 1 265 ? 7.120 -7.799 12.603 1.00 93.44 265 THR A CA 1
ATOM 1904 C C . THR A 1 265 ? 5.980 -6.788 12.661 1.00 93.44 265 THR A C 1
ATOM 1906 O O . THR A 1 265 ? 6.210 -5.591 12.827 1.00 93.44 265 THR A O 1
ATOM 1909 N N . VAL A 1 266 ? 4.746 -7.269 12.546 1.00 96.25 266 VAL A N 1
ATOM 1910 C CA . VAL A 1 266 ? 3.524 -6.481 12.742 1.00 96.25 266 VAL A CA 1
ATOM 1911 C C . VAL A 1 266 ? 2.648 -7.209 13.745 1.00 96.25 266 VAL A C 1
ATOM 1913 O O . VAL A 1 266 ? 2.385 -8.400 13.583 1.00 96.25 266 VAL A O 1
ATOM 1916 N N . ARG A 1 267 ? 2.188 -6.507 14.776 1.00 97.75 267 ARG A N 1
ATOM 1917 C CA . ARG A 1 267 ? 1.192 -6.991 15.726 1.00 97.75 267 ARG A CA 1
ATOM 1918 C C . ARG A 1 267 ? -0.127 -6.286 15.459 1.00 97.75 267 ARG A C 1
ATOM 1920 O O . ARG A 1 267 ? -0.236 -5.086 15.675 1.00 97.75 267 ARG A O 1
ATOM 1927 N N . ILE A 1 268 ? -1.116 -7.051 15.023 1.00 98.12 268 ILE A N 1
ATOM 1928 C CA . ILE A 1 268 ? -2.449 -6.571 14.668 1.00 98.12 268 ILE A CA 1
ATOM 1929 C C . ILE A 1 268 ? -3.395 -6.966 15.797 1.00 98.12 268 ILE A C 1
ATOM 1931 O O . ILE A 1 268 ? -3.462 -8.144 16.153 1.00 98.12 268 ILE A O 1
ATOM 1935 N N . SER A 1 269 ? -4.104 -5.989 16.358 1.00 98.44 269 SER A N 1
ATOM 1936 C CA . SER A 1 269 ? -5.143 -6.187 17.371 1.00 98.44 269 SER A CA 1
ATOM 1937 C C . SER A 1 269 ? -6.488 -5.778 16.784 1.00 98.44 269 SER A C 1
ATOM 1939 O O . SER A 1 269 ? -6.622 -4.651 16.317 1.00 98.44 269 SER A O 1
ATOM 1941 N N . LEU A 1 270 ? -7.473 -6.673 16.808 1.00 98.12 270 LEU A N 1
ATOM 1942 C CA . LEU A 1 270 ? -8.822 -6.436 16.294 1.00 98.12 270 LEU A CA 1
ATOM 1943 C C . LEU A 1 270 ? -9.843 -6.542 17.423 1.00 98.12 270 LEU A C 1
ATOM 1945 O O . LEU A 1 270 ? -9.816 -7.517 18.178 1.00 98.12 270 LEU A O 1
ATOM 1949 N N . LEU A 1 271 ? -10.762 -5.580 17.504 1.00 97.44 271 LEU A N 1
ATOM 1950 C CA . LEU A 1 271 ? -11.971 -5.679 18.318 1.00 97.44 271 LEU A CA 1
ATOM 1951 C C . LEU A 1 271 ? -13.077 -6.193 17.414 1.00 97.44 271 LEU A C 1
ATOM 1953 O O . LEU A 1 271 ? -13.465 -5.519 16.460 1.00 97.44 271 LEU A O 1
ATOM 1957 N N . MET A 1 272 ? -13.555 -7.395 17.701 1.00 95.12 272 MET A N 1
ATOM 1958 C CA . MET A 1 272 ? -14.612 -8.024 16.925 1.00 95.12 272 MET A CA 1
ATOM 1959 C C . MET A 1 272 ? -15.875 -8.132 17.763 1.00 95.12 272 MET A C 1
ATOM 1961 O O . MET A 1 272 ? -15.786 -8.498 18.937 1.00 95.12 272 MET A O 1
ATOM 1965 N N . ARG A 1 273 ? -17.030 -7.861 17.154 1.00 90.94 273 ARG A N 1
ATOM 1966 C CA . ARG A 1 273 ? -18.354 -8.053 17.747 1.00 90.94 273 ARG A CA 1
ATOM 1967 C C . ARG A 1 273 ? -19.092 -9.237 17.125 1.00 90.94 273 ARG A C 1
ATOM 1969 O O . ARG A 1 273 ? -18.775 -9.657 16.014 1.00 90.94 273 ARG A O 1
ATOM 1976 N N . THR A 1 274 ? -20.087 -9.761 17.835 1.00 88.12 274 THR A N 1
ATOM 1977 C CA . THR A 1 274 ? -21.025 -10.741 17.277 1.00 88.12 274 THR A CA 1
ATOM 1978 C C . THR A 1 274 ? -21.745 -10.172 16.059 1.00 88.12 274 THR A C 1
ATOM 1980 O O . THR A 1 274 ? -22.130 -9.001 16.033 1.00 88.12 274 THR A O 1
ATOM 1983 N N . VAL A 1 275 ? -21.908 -11.014 15.040 1.00 84.62 275 VAL A N 1
ATOM 1984 C CA . VAL A 1 275 ? -22.736 -10.733 13.869 1.00 84.62 275 VAL A CA 1
ATOM 1985 C C . VAL A 1 275 ? -24.087 -11.381 14.152 1.00 84.62 275 VAL A C 1
ATOM 1987 O O . VAL A 1 275 ? -24.225 -12.589 14.023 1.00 84.62 275 VAL A O 1
ATOM 1990 N N . ASN A 1 276 ? -25.036 -10.617 14.696 1.00 72.50 276 ASN A N 1
ATOM 1991 C CA . ASN A 1 276 ? -26.327 -11.203 15.054 1.00 72.50 276 ASN A CA 1
ATOM 1992 C C . ASN A 1 276 ? -27.090 -11.521 13.766 1.00 72.50 276 ASN A C 1
ATOM 1994 O O . ASN A 1 276 ? -27.311 -10.632 12.938 1.00 72.50 276 ASN A O 1
ATOM 1998 N N . GLU A 1 277 ? -27.498 -12.772 13.609 1.00 64.38 277 GLU A N 1
ATOM 1999 C CA . GLU A 1 277 ? -28.333 -13.191 12.487 1.00 64.38 277 GLU A CA 1
ATOM 2000 C C . GLU A 1 277 ? -29.788 -12.721 12.688 1.00 64.38 277 GLU A C 1
ATOM 2002 O O . GLU A 1 277 ? -30.227 -12.478 13.822 1.00 64.38 277 GLU A O 1
ATOM 2007 N N . PRO A 1 278 ? -30.592 -12.597 11.615 1.00 57.06 278 PRO A N 1
ATOM 2008 C CA . PRO A 1 278 ? -32.013 -12.306 11.750 1.00 57.06 278 PRO A CA 1
ATOM 2009 C C . PRO A 1 278 ? -32.690 -13.310 12.702 1.00 57.06 278 PRO A C 1
ATOM 2011 O O . PRO A 1 278 ? -32.686 -14.513 12.445 1.00 57.06 278 PRO A O 1
ATOM 2014 N N . ASN A 1 279 ? -33.330 -12.796 13.761 1.00 58.56 279 ASN A N 1
ATOM 2015 C CA . ASN A 1 279 ? -34.001 -13.529 14.854 1.00 58.56 279 ASN A CA 1
ATOM 2016 C C . ASN A 1 279 ? -33.116 -14.035 16.009 1.00 58.56 279 ASN A C 1
ATOM 2018 O O . ASN A 1 279 ? -33.632 -14.723 16.893 1.00 58.56 279 ASN A O 1
ATOM 2022 N N . GLU A 1 280 ? -31.835 -13.670 16.078 1.00 67.38 280 GLU A N 1
ATOM 2023 C CA . GLU A 1 280 ? -31.064 -13.854 17.312 1.00 67.38 280 GLU A CA 1
ATOM 2024 C C . GLU A 1 280 ? -31.442 -12.794 18.360 1.00 67.38 280 GLU A C 1
ATOM 2026 O O . GLU A 1 280 ? -31.538 -11.600 18.067 1.00 67.38 280 GLU A O 1
ATOM 2031 N N . GLN A 1 281 ? -31.679 -13.225 19.605 1.00 58.38 281 GLN A N 1
ATOM 2032 C CA . GLN A 1 281 ? -31.854 -12.290 20.716 1.00 58.38 281 GLN A CA 1
ATOM 2033 C C . GLN A 1 281 ? -30.511 -11.627 21.022 1.00 58.38 281 GLN A C 1
ATOM 2035 O O . GLN A 1 281 ? -29.571 -12.293 21.454 1.00 58.38 281 GLN A O 1
ATOM 2040 N N . ALA A 1 282 ? -30.445 -10.311 20.826 1.00 62.19 282 ALA A N 1
ATOM 2041 C CA . ALA A 1 282 ? -29.312 -9.507 21.258 1.00 62.19 282 ALA A CA 1
ATOM 2042 C C . ALA A 1 282 ? -29.117 -9.622 22.786 1.00 62.19 282 ALA A C 1
ATOM 2044 O O . ALA A 1 282 ? -30.078 -9.803 23.546 1.00 62.19 282 ALA A O 1
ATOM 2045 N N . ASP A 1 283 ? -27.866 -9.556 23.245 1.00 65.12 283 ASP A N 1
ATOM 2046 C CA . ASP A 1 283 ? -27.536 -9.649 24.666 1.00 65.12 283 ASP A CA 1
ATOM 2047 C C . ASP A 1 283 ? -27.997 -8.368 25.369 1.00 65.12 283 ASP A C 1
ATOM 2049 O O . ASP A 1 283 ? -27.392 -7.320 25.210 1.00 65.12 283 ASP A O 1
ATOM 2053 N N . GLN A 1 284 ? -29.064 -8.422 26.168 1.00 65.12 284 GLN A N 1
ATOM 2054 C CA . GLN A 1 284 ? -29.651 -7.219 26.779 1.00 65.12 284 GLN A CA 1
ATOM 2055 C C . GLN A 1 284 ? -28.759 -6.524 27.826 1.00 65.12 284 GLN A C 1
ATOM 2057 O O . GLN A 1 284 ? -29.159 -5.506 28.396 1.00 65.12 284 GLN A O 1
ATOM 2062 N N . SER A 1 285 ? -27.565 -7.054 28.108 1.00 68.88 285 SER A N 1
ATOM 2063 C CA . SER A 1 285 ? -26.609 -6.415 29.006 1.00 68.88 285 SER A CA 1
ATOM 2064 C C . SER A 1 285 ? -25.930 -5.199 28.362 1.00 68.88 285 SER A C 1
ATOM 2066 O O . SER A 1 285 ? -25.534 -5.201 27.198 1.00 68.88 285 SER A O 1
ATOM 2068 N N . ILE A 1 286 ? -25.787 -4.125 29.144 1.00 69.88 286 ILE A N 1
ATOM 2069 C CA . ILE A 1 286 ? -24.981 -2.963 28.755 1.00 69.88 286 ILE A CA 1
ATOM 2070 C C . ILE A 1 286 ? -23.511 -3.393 28.749 1.00 69.88 286 ILE A C 1
ATOM 2072 O O . ILE A 1 286 ? -23.001 -3.853 29.774 1.00 69.88 286 ILE A O 1
ATOM 2076 N N . ASP A 1 287 ? -22.819 -3.208 27.623 1.00 75.31 287 ASP A N 1
ATOM 2077 C CA . ASP A 1 287 ? -21.372 -3.420 27.559 1.00 75.31 287 ASP A CA 1
ATOM 2078 C C . ASP A 1 287 ? -20.640 -2.198 28.132 1.00 75.31 287 ASP A C 1
ATOM 2080 O O . ASP A 1 287 ? -20.399 -1.209 27.444 1.00 75.31 287 ASP A O 1
ATOM 2084 N N . SER A 1 288 ? -20.319 -2.256 29.426 1.00 78.00 288 SER A N 1
ATOM 2085 C CA . SER A 1 288 ? -19.528 -1.240 30.135 1.00 78.00 288 SER A CA 1
ATOM 2086 C C . SER A 1 288 ? -18.032 -1.565 30.186 1.00 78.00 288 SER A C 1
ATOM 2088 O O . SER A 1 288 ? -17.284 -0.926 30.930 1.00 78.00 288 SER A O 1
ATOM 2090 N N . LYS A 1 289 ? -17.579 -2.585 29.445 1.00 86.88 289 LYS A N 1
ATOM 2091 C CA . LYS A 1 289 ? -16.177 -3.004 29.461 1.00 86.88 289 LYS A CA 1
ATOM 2092 C C . LYS A 1 289 ? -15.315 -2.048 28.650 1.00 86.88 289 LYS A C 1
ATOM 2094 O O . LYS A 1 289 ? -15.725 -1.509 27.627 1.00 86.88 289 LYS A O 1
ATOM 2099 N N . THR A 1 290 ? -14.063 -1.937 29.071 1.00 92.31 290 THR A N 1
ATOM 2100 C CA . THR A 1 290 ? -12.993 -1.341 28.274 1.00 92.31 290 THR A CA 1
ATOM 2101 C C . THR A 1 290 ? -12.155 -2.459 27.667 1.00 92.31 290 THR A C 1
ATOM 2103 O O . THR A 1 290 ? -11.718 -3.371 28.373 1.00 92.31 290 THR A O 1
ATOM 2106 N N . TYR A 1 291 ? -11.917 -2.389 26.360 1.00 96.12 291 TYR A N 1
ATOM 2107 C CA . TYR A 1 291 ? -11.076 -3.335 25.630 1.00 96.12 291 TYR A CA 1
ATOM 2108 C C . TYR A 1 291 ? -9.712 -2.706 25.357 1.00 96.12 291 TYR A C 1
ATOM 2110 O O . TYR A 1 291 ? -9.636 -1.526 25.039 1.00 96.12 291 TYR A O 1
ATOM 2118 N N . ILE A 1 292 ? -8.631 -3.479 25.479 1.00 97.19 292 ILE A N 1
ATOM 2119 C CA . ILE A 1 292 ? -7.271 -2.983 25.228 1.00 97.19 292 ILE A CA 1
ATOM 2120 C C . ILE A 1 292 ? -6.747 -3.589 23.929 1.00 97.19 292 ILE A C 1
ATOM 2122 O O . ILE A 1 292 ? -6.625 -4.811 23.820 1.00 97.19 292 ILE A O 1
ATOM 2126 N N . LEU A 1 293 ? -6.421 -2.740 22.957 1.00 97.56 293 LEU A N 1
ATOM 2127 C CA . LEU A 1 293 ? -5.862 -3.121 21.661 1.00 97.56 293 LEU A CA 1
ATOM 2128 C C . LEU A 1 293 ? -4.550 -2.372 21.467 1.00 97.56 293 LEU A C 1
ATOM 2130 O O . LEU A 1 293 ? -4.546 -1.153 21.504 1.00 97.56 293 LEU A O 1
ATOM 2134 N N . GLY A 1 294 ? -3.422 -3.069 21.310 1.00 92.19 294 GLY A N 1
ATOM 2135 C CA . GLY A 1 294 ? -2.129 -2.390 21.115 1.00 92.19 294 GLY A CA 1
ATOM 2136 C C . GLY A 1 294 ? -1.690 -1.447 22.254 1.00 92.19 294 GLY A C 1
ATOM 2137 O O . GLY A 1 294 ? -0.716 -0.725 22.094 1.00 92.19 294 GLY A O 1
ATOM 2138 N N . GLY A 1 295 ? -2.361 -1.472 23.412 1.00 94.94 295 GLY A N 1
ATOM 2139 C CA . GLY A 1 295 ? -2.146 -0.531 24.520 1.00 94.94 295 GLY A CA 1
ATOM 2140 C C . GLY A 1 295 ? -3.165 0.613 24.582 1.00 94.94 295 GLY A C 1
ATOM 2141 O O . GLY A 1 295 ? -3.213 1.304 25.597 1.00 94.94 295 GLY A O 1
ATOM 2142 N N . THR A 1 296 ? -3.992 0.774 23.553 1.00 97.50 296 THR A N 1
ATOM 2143 C CA . THR A 1 296 ? -5.089 1.743 23.454 1.00 97.50 296 THR A CA 1
ATOM 2144 C C . THR A 1 296 ? -6.320 1.206 24.165 1.00 97.50 296 THR A C 1
ATOM 2146 O O . THR A 1 296 ? -6.694 0.043 23.982 1.00 97.50 296 THR A O 1
ATOM 2149 N N . GLN A 1 297 ? -6.961 2.035 24.979 1.00 97.75 297 GLN A N 1
ATOM 2150 C CA . GLN A 1 297 ? -8.208 1.707 25.659 1.00 97.75 297 GLN A CA 1
ATOM 2151 C C . GLN A 1 297 ? -9.399 2.078 24.772 1.00 97.75 297 GLN A C 1
ATOM 2153 O O . GLN A 1 297 ? -9.549 3.223 24.358 1.00 97.75 297 GLN A O 1
ATOM 2158 N N . ILE A 1 298 ? -10.264 1.110 24.489 1.00 96.56 298 ILE A N 1
ATOM 2159 C CA . ILE A 1 298 ? -11.431 1.282 23.628 1.00 96.56 298 ILE A CA 1
ATOM 2160 C C . ILE A 1 298 ? -12.696 1.058 24.444 1.00 96.56 298 ILE A C 1
ATOM 2162 O O . ILE A 1 298 ? -12.928 -0.030 24.979 1.00 96.56 298 ILE A O 1
ATOM 2166 N N . THR A 1 299 ? -13.527 2.096 24.497 1.00 95.19 299 THR A N 1
ATOM 2167 C CA . THR A 1 299 ? -14.900 2.021 24.995 1.00 95.19 299 THR A CA 1
ATOM 2168 C C . THR A 1 299 ? -15.834 1.755 23.810 1.00 95.19 299 THR A C 1
ATOM 2170 O O . THR A 1 299 ? -15.883 2.577 22.885 1.00 95.19 299 THR A O 1
ATOM 2173 N N . PRO A 1 300 ? -16.543 0.614 23.783 1.00 90.56 300 PRO A N 1
ATOM 2174 C CA . PRO A 1 300 ? -17.413 0.252 22.672 1.00 90.56 300 PRO A CA 1
ATOM 2175 C C . PRO A 1 300 ? -18.692 1.097 22.637 1.00 90.56 300 PRO A C 1
ATOM 2177 O O . PRO A 1 300 ? -19.004 1.841 23.567 1.00 90.56 300 PRO A O 1
ATOM 2180 N N . VAL A 1 301 ? -19.476 0.938 21.570 1.00 86.38 301 VAL A N 1
ATOM 2181 C CA . VAL A 1 301 ? -20.866 1.409 21.557 1.00 86.38 301 VAL A CA 1
ATOM 2182 C C . VAL A 1 301 ? -21.709 0.489 22.444 1.00 86.38 301 VAL A C 1
ATOM 2184 O O . VA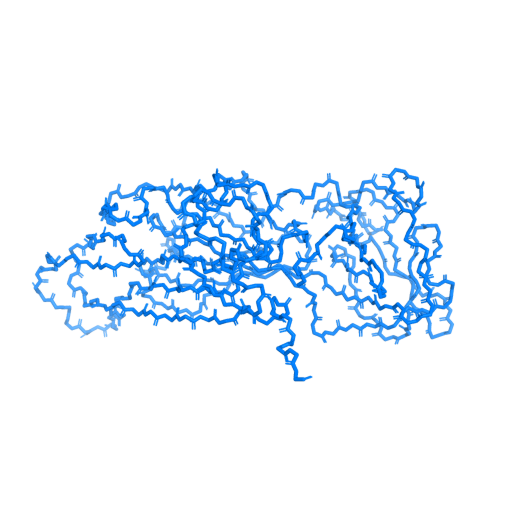L A 1 301 ? -21.556 -0.730 22.410 1.00 86.38 301 VAL A O 1
ATOM 2187 N N . SER A 1 302 ? -22.619 1.061 23.233 1.00 81.69 302 SER A N 1
ATOM 2188 C CA . SER A 1 302 ? -23.578 0.285 24.027 1.00 81.69 302 SER A CA 1
ATOM 2189 C C . SER A 1 302 ? -24.670 -0.294 23.121 1.00 81.69 302 SER A C 1
ATOM 2191 O O . SER A 1 302 ? -25.700 0.343 22.910 1.00 81.69 302 SER A O 1
ATOM 2193 N N . ASP A 1 303 ? -24.446 -1.488 22.575 1.00 77.88 303 ASP A N 1
ATOM 2194 C CA . ASP A 1 303 ? -25.259 -2.038 21.481 1.00 77.88 303 ASP A CA 1
ATOM 2195 C C . ASP A 1 303 ? -25.579 -3.542 21.593 1.00 77.88 303 ASP A C 1
ATOM 2197 O O . ASP A 1 303 ? -25.839 -4.185 20.580 1.00 77.88 303 ASP A O 1
ATOM 2201 N N . GLN A 1 304 ? -25.603 -4.107 22.806 1.00 80.19 304 GLN A N 1
ATOM 2202 C CA . GLN A 1 304 ? -26.033 -5.496 23.069 1.00 80.19 304 GLN A CA 1
ATOM 2203 C C . GLN A 1 304 ? -25.245 -6.588 22.312 1.00 80.19 304 GLN A C 1
ATOM 2205 O O . GLN A 1 304 ? -25.649 -7.753 22.262 1.00 80.19 304 GLN A O 1
ATOM 2210 N N . ASN A 1 305 ? -24.101 -6.231 21.724 1.00 84.50 305 ASN A N 1
ATOM 2211 C CA . ASN A 1 305 ? -23.229 -7.159 21.020 1.00 84.50 305 ASN A CA 1
ATOM 2212 C C . ASN A 1 305 ? -22.085 -7.604 21.925 1.00 84.50 305 ASN A C 1
ATOM 2214 O O . ASN A 1 305 ? -21.487 -6.806 22.651 1.00 84.50 305 ASN A O 1
ATOM 2218 N N . ARG A 1 306 ? -21.732 -8.890 21.855 1.00 87.88 306 ARG A N 1
ATOM 2219 C CA . ARG A 1 306 ? -20.568 -9.403 22.586 1.00 87.88 306 ARG A CA 1
ATOM 2220 C C . ARG A 1 306 ? -19.312 -9.130 21.794 1.00 87.88 306 ARG A C 1
ATOM 2222 O O . ARG A 1 306 ? -19.281 -9.365 20.590 1.00 87.88 306 ARG A O 1
ATOM 2229 N N . ARG A 1 307 ? -18.256 -8.712 22.487 1.00 92.06 307 ARG A N 1
ATOM 2230 C CA . ARG A 1 307 ? -16.981 -8.378 21.859 1.00 92.06 307 ARG A CA 1
ATOM 2231 C C . ARG A 1 307 ? -15.834 -9.228 22.360 1.00 92.06 307 ARG A C 1
ATOM 2233 O O . ARG A 1 307 ? -15.800 -9.662 23.515 1.00 92.06 307 ARG A O 1
ATOM 2240 N N . ARG A 1 308 ? -14.863 -9.443 21.480 1.00 94.31 308 ARG A N 1
ATOM 2241 C CA . ARG A 1 308 ? -13.608 -10.117 21.795 1.00 94.31 308 ARG A CA 1
ATOM 2242 C C . ARG A 1 308 ? -12.455 -9.455 21.062 1.00 94.31 308 ARG A C 1
ATOM 2244 O O . ARG A 1 308 ? -12.575 -9.084 19.898 1.00 94.31 308 ARG A O 1
ATOM 2251 N N . VAL A 1 309 ? -11.326 -9.356 21.758 1.00 97.25 309 VAL A N 1
ATOM 2252 C CA . VAL A 1 309 ? -10.066 -8.911 21.165 1.00 97.25 309 VAL A CA 1
ATOM 2253 C C . VAL A 1 309 ? -9.318 -10.116 20.612 1.00 97.25 309 VAL A C 1
ATOM 2255 O O . VAL A 1 309 ? -9.120 -11.111 21.316 1.00 97.25 309 VAL A O 1
ATOM 2258 N N . PHE A 1 310 ? -8.881 -10.007 19.363 1.00 97.44 310 PHE A N 1
ATOM 2259 C CA . PHE A 1 310 ? -7.978 -10.952 18.720 1.00 97.44 310 PHE A CA 1
ATOM 2260 C C . PHE A 1 310 ? -6.659 -10.259 18.422 1.00 97.44 310 PHE A C 1
ATOM 2262 O O . PHE A 1 310 ? -6.645 -9.144 17.910 1.00 97.44 310 PHE A O 1
ATOM 2269 N N . VAL A 1 311 ? -5.550 -10.924 18.738 1.00 97.94 311 VAL A N 1
ATOM 2270 C CA . VAL A 1 311 ? -4.207 -10.395 18.496 1.00 97.94 311 VAL A CA 1
ATOM 2271 C C . VAL A 1 311 ? -3.408 -11.420 17.713 1.00 97.94 311 VAL A C 1
ATOM 2273 O O . VAL A 1 311 ? -3.335 -12.584 18.103 1.00 97.94 311 VAL A O 1
ATOM 2276 N N . SER A 1 312 ? -2.783 -10.976 16.628 1.00 96.88 312 SER A N 1
ATOM 2277 C CA . SER A 1 312 ? -1.838 -11.776 15.854 1.00 96.88 312 SER A CA 1
ATOM 2278 C C . SER A 1 312 ? -0.536 -11.009 15.677 1.00 96.88 312 SER A C 1
ATOM 2280 O O . SER A 1 312 ? -0.551 -9.800 15.459 1.00 96.88 312 SER A O 1
ATOM 2282 N N . THR A 1 313 ? 0.595 -11.703 15.785 1.00 96.12 313 THR A N 1
ATOM 2283 C CA . THR A 1 313 ? 1.915 -11.145 15.471 1.00 96.12 313 THR A CA 1
ATOM 2284 C C . THR A 1 313 ? 2.489 -11.897 14.281 1.00 96.12 313 THR A C 1
ATOM 2286 O O . THR A 1 313 ? 2.647 -13.114 14.329 1.00 96.12 313 THR A O 1
ATOM 2289 N N . VAL A 1 314 ? 2.798 -11.164 13.215 1.00 94.19 314 VAL A N 1
ATOM 2290 C CA . VAL A 1 314 ? 3.266 -11.704 11.938 1.00 94.19 314 VAL A CA 1
ATOM 2291 C C . VAL A 1 314 ? 4.678 -11.203 11.668 1.00 94.19 314 VAL A C 1
ATOM 2293 O O . VAL A 1 314 ? 4.947 -10.006 11.742 1.00 94.19 314 VAL A O 1
ATOM 2296 N N . GLN A 1 315 ? 5.584 -12.118 11.337 1.00 90.94 315 GLN A N 1
ATOM 2297 C CA . GLN A 1 315 ? 6.938 -11.793 10.896 1.00 90.94 315 GLN A CA 1
ATOM 2298 C C . GLN A 1 315 ? 6.959 -11.521 9.391 1.00 90.94 315 GLN A C 1
ATOM 2300 O O . GLN A 1 315 ? 6.377 -12.270 8.604 1.00 90.94 315 GLN A O 1
ATOM 2305 N N . ILE A 1 316 ? 7.646 -10.458 8.979 1.00 87.06 316 ILE A N 1
ATOM 2306 C CA . ILE A 1 316 ? 7.737 -10.060 7.574 1.00 87.06 316 ILE A CA 1
ATOM 2307 C C . ILE A 1 316 ? 8.952 -10.742 6.935 1.00 87.06 316 ILE A C 1
ATOM 2309 O O . ILE A 1 316 ? 10.088 -10.573 7.379 1.00 87.06 316 ILE A O 1
ATOM 2313 N N . ARG A 1 317 ? 8.728 -11.496 5.853 1.00 76.69 317 ARG A N 1
ATOM 2314 C CA . ARG A 1 317 ? 9.811 -12.096 5.054 1.00 76.69 317 ARG A CA 1
ATOM 2315 C C . ARG A 1 317 ? 10.533 -11.040 4.211 1.00 76.69 317 ARG A C 1
ATOM 2317 O O . ARG A 1 317 ? 10.010 -9.956 3.969 1.00 76.69 317 ARG A O 1
ATOM 2324 N N . ASN A 1 318 ? 11.745 -11.349 3.745 1.00 67.00 318 ASN A N 1
ATOM 2325 C CA . ASN A 1 318 ? 12.586 -10.439 2.942 1.00 67.00 318 ASN A CA 1
ATOM 2326 C C . ASN A 1 318 ? 12.952 -9.120 3.667 1.00 67.00 318 ASN A C 1
ATOM 2328 O O . ASN A 1 318 ? 13.298 -8.106 3.041 1.00 67.00 318 ASN A O 1
ATOM 2332 N N . ARG A 1 319 ? 12.845 -9.139 5.001 1.00 69.44 319 ARG A N 1
ATOM 2333 C CA . ARG A 1 319 ? 13.237 -8.098 5.966 1.00 69.44 319 ARG A CA 1
ATOM 2334 C C . ARG A 1 319 ? 14.192 -8.646 7.021 1.00 69.44 319 ARG A C 1
ATOM 2336 O O . ARG A 1 319 ? 14.487 -7.944 7.971 1.00 69.44 319 ARG A O 1
ATOM 2343 N N . ILE A 1 320 ? 14.623 -9.889 6.880 1.00 56.62 320 ILE A N 1
ATOM 2344 C CA . ILE A 1 320 ? 15.471 -10.611 7.820 1.00 56.62 320 ILE A CA 1
ATOM 2345 C C . ILE A 1 320 ? 16.580 -11.192 6.958 1.00 56.62 320 ILE A C 1
ATOM 2347 O O . ILE A 1 320 ? 16.282 -11.833 5.944 1.00 56.62 320 ILE A O 1
ATOM 2351 N N . LEU A 1 321 ? 17.826 -10.861 7.274 1.00 51.25 321 LEU A N 1
ATOM 2352 C CA . LEU A 1 321 ? 18.972 -11.516 6.675 1.00 51.25 321 LEU A CA 1
ATOM 2353 C C . LEU A 1 321 ? 18.954 -12.980 7.144 1.00 51.25 321 LEU A C 1
ATOM 2355 O O . LEU A 1 321 ? 18.514 -13.277 8.258 1.00 51.25 321 LEU A O 1
ATOM 2359 N N . PRO A 1 322 ? 19.376 -13.938 6.307 1.00 44.09 322 PRO A N 1
ATOM 2360 C CA . PRO A 1 322 ? 19.604 -15.291 6.789 1.00 44.09 322 PRO A CA 1
ATOM 2361 C C . PRO A 1 322 ? 20.565 -15.208 7.977 1.00 44.09 322 PRO A C 1
ATOM 2363 O O . PRO A 1 322 ? 21.641 -14.622 7.846 1.00 44.09 322 PRO A O 1
ATOM 2366 N N . SER A 1 323 ? 20.184 -15.764 9.129 1.00 46.94 323 SER A N 1
ATOM 2367 C CA . SER A 1 323 ? 21.125 -15.947 10.231 1.00 46.94 323 SER A CA 1
ATOM 2368 C C . SER A 1 323 ? 22.301 -16.750 9.684 1.00 46.94 323 SER A C 1
ATOM 2370 O O . SER A 1 323 ? 22.101 -17.877 9.226 1.00 46.94 323 SER A O 1
ATOM 2372 N N . GLY A 1 324 ? 23.489 -16.147 9.656 1.00 41.50 324 GLY A N 1
ATOM 2373 C CA . GLY A 1 324 ? 24.699 -16.834 9.226 1.00 41.50 324 GLY A CA 1
ATOM 2374 C C . GLY A 1 324 ? 24.907 -18.071 10.093 1.00 41.50 324 GLY A C 1
ATOM 2375 O O . GLY A 1 324 ? 25.002 -17.947 11.313 1.00 41.50 324 GLY A O 1
ATOM 2376 N N . ASN A 1 325 ? 24.928 -19.241 9.457 1.00 33.75 325 ASN A N 1
ATOM 2377 C CA . ASN A 1 325 ? 25.596 -20.421 9.996 1.00 33.75 325 ASN A CA 1
ATOM 2378 C C . ASN A 1 325 ? 27.063 -20.376 9.576 1.00 33.75 325 ASN A C 1
ATOM 2380 O O . ASN A 1 325 ? 27.310 -19.992 8.408 1.00 33.75 325 ASN A O 1
#

Sequence (325 aa):
MRNTSAIQSTLNTTTPFATNYGVGIQGFEATGTGPTDSIALASVTSGWNPTLSTAVPGIPGSASVVAGSDLMVIRRVSDTGYRLVPPYNDSAQIFVESGATFQAGEILIATDCAQATVFQLTSTNSGGANITNLVHSAATKTKGGGAITPGNSCVVWGTGCTDPGFGPGSEIAKALTTIFYIRQDGTDALPALYMATSSSGDLGPGTKLVDGVESMQILYGIDSTAVSSLPGTPPTPLWFDRAERYMTADQINSAAPNLWPNVVTVRISLLMRTVNEPNEQADQSIDSKTYILGGTQITPVSDQNRRRVFVSTVQIRNRILPSGN

pLDDT: mean 85.21, std 14.31, range [33.75, 98.44]

Foldseek 3Di:
DLDLVQEAEQFPDCPQLLRVLSFQKAKWFAPQFAAPGEDEQVDADGATVVGRPPDQQAQPDPPFFRHRAMKMKGKDFDPDKFDWDPVQDFWFKGKTFPPDDDDQLFWKWKDDPRHIYIFGFQDWDDPPPGIIITGLQDAFHHPVRHGAPPHGCHRTAPPSGHHPSDDPRMMMGFIKMKMWGWGHDPPRPFIFIFIFMDRRSRGHNGDGDGTFWNHKFKWFFFDCCVPPDFPPDDNDDNQDLGRPDTDGSNCQVVGDPSRSSRGFKMKMKTKGWDPDDVPDDQQPDFPQDWDAGNNYTYHYPRDSIDIDMDIDMGTDPPSDDPRDD

Secondary structure (DSSP, 8-state):
----TTEEE-BS-S-STTT-TT-SEEEEEETT-STT-EEETTTPPP-EES---S--TTS--TTTBPTT--EEEEEEEEEEEEEEEEEEEETTEEEEETT----TT-EEEEE-SS-EEEEE--EEEE-STTEEEEE---SSB-TTS-B-SS-BS-SBTTBSS------TT-EEEEEEEEEEEEE--TT-SS-EEEEEEESSS---S-EEEEE-EEEEEEEEEE--TT-TT-TT-----S---S-SEEE-HHHHHHH-TT-GGGEEEEEEEEEEE--PPTT-----S---PPEEETTEEEEPPSSS--EEEEEEEEEPTTSS-----